Protein AF-A0A926CXF8-F1 (afdb_monomer)

Sequence (202 aa):
AGEGKGVILEELAKLWYAAGYPSIAADYLRQRADLNPTYENYMVAGSELFAALPMDTTNQMRVNLVYGARYSFEKALTLRPNDIDARIGLATVLVQGTTQPMEGITLLREIDAEQPGNVKVNLSLGEFSMMSGQYEKAIERFAAVLEKDSLNLRSRYLMAEAYLGLKDTANAVNILEKTATLVQDTAMAESIRADIKSLKNH

Solvent-accessible surface area (backbone atoms only — not comparable to full-atom values): 10170 Å² total; per-residue (Å²): 122,54,67,68,53,32,54,53,28,50,54,49,19,53,52,29,44,76,71,71,36,47,61,61,13,20,51,29,35,39,55,24,14,73,60,50,83,40,49,67,37,15,45,51,16,14,52,41,19,52,70,33,57,86,51,101,60,55,72,67,54,45,53,50,29,40,50,48,16,38,52,21,18,53,50,21,29,75,74,38,76,84,42,61,69,39,51,51,51,33,17,51,39,29,41,76,58,47,98,47,37,66,59,12,52,49,52,42,51,52,49,39,73,77,40,73,72,42,49,68,50,26,47,51,55,12,54,52,22,49,79,70,69,38,26,70,60,14,35,57,23,22,49,49,26,39,74,74,40,76,78,46,60,68,43,48,52,54,32,22,51,23,27,47,74,70,68,36,54,67,60,17,41,53,46,45,56,60,45,39,74,70,48,83,52,63,68,62,23,51,50,45,50,50,52,44,53,56,64,74,74,108

Mean predicted aligned error: 4.73 Å

Nearest PDB structures (foldseek):
  5hrz-assembly1_A  TM=7.177E-01  e=9.353E-04  synthetic construct
  9gaw-assembly1_K  TM=6.735E-01  e=1.124E-03  Homo sapiens
  8tau-assembly1_V  TM=6.290E-01  e=1.124E-03  Homo sapiens
  5gap-assembly1_J  TM=6.546E-01  e=1.623E-03  Saccharomyces cerevisiae
  6i57-assembly1_A  TM=7.130E-01  e=1.940E-02  Homo sapiens

Radius of gyration: 19.34 Å; Cα contacts (8 Å, |Δi|>4): 276; chains: 1; bounding box: 46×35×52 Å

pLDDT: mean 93.45, std 5.94, range [62.41, 98.69]

Structure (mmCIF, N/CA/C/O backbone):
data_AF-A0A926CXF8-F1
#
_entry.id   AF-A0A926CXF8-F1
#
loop_
_atom_site.group_PDB
_atom_site.id
_atom_site.type_symbol
_atom_site.label_atom_id
_atom_site.label_alt_id
_atom_site.label_comp_id
_atom_site.label_asym_id
_atom_site.label_entity_id
_atom_site.label_seq_id
_atom_site.pdbx_PDB_ins_code
_atom_site.Cartn_x
_atom_site.Cartn_y
_atom_site.Cartn_z
_atom_site.occupancy
_atom_site.B_iso_or_equiv
_atom_site.auth_seq_id
_atom_site.auth_comp_id
_atom_site.auth_asym_id
_atom_site.auth_atom_id
_atom_site.pdbx_PDB_model_num
ATOM 1 N N . ALA A 1 1 ? 26.439 -7.931 -23.260 1.00 62.41 1 ALA A N 1
ATOM 2 C CA . ALA A 1 1 ? 26.980 -6.919 -22.319 1.00 62.41 1 ALA A CA 1
ATOM 3 C C . ALA A 1 1 ? 25.929 -6.380 -21.334 1.00 62.41 1 ALA A C 1
ATOM 5 O O . ALA A 1 1 ? 26.298 -6.111 -20.199 1.00 62.41 1 ALA A O 1
ATOM 6 N N . GLY A 1 2 ? 24.651 -6.225 -21.724 1.00 65.94 2 GLY A N 1
ATOM 7 C CA . GLY A 1 2 ? 23.573 -5.755 -20.830 1.00 65.94 2 GLY A CA 1
ATOM 8 C C . GLY A 1 2 ? 23.131 -6.762 -19.758 1.00 65.94 2 GLY A C 1
ATOM 9 O O . GLY A 1 2 ? 22.979 -6.377 -18.606 1.00 65.94 2 GLY A O 1
ATOM 10 N N . GLU A 1 3 ? 23.033 -8.053 -20.096 1.00 69.56 3 GLU A N 1
ATOM 11 C CA . GLU A 1 3 ? 22.606 -9.101 -19.147 1.00 69.56 3 GLU A CA 1
ATOM 12 C C . GLU A 1 3 ? 23.517 -9.205 -17.916 1.00 69.56 3 GLU A C 1
ATOM 14 O O . GLU A 1 3 ? 23.033 -9.184 -16.789 1.00 69.56 3 GLU A O 1
ATOM 19 N N . GLY A 1 4 ? 24.842 -9.206 -18.108 1.00 83.69 4 GLY A N 1
ATOM 20 C CA . GLY A 1 4 ? 25.796 -9.244 -16.993 1.00 83.69 4 GLY A CA 1
ATOM 21 C C . GLY A 1 4 ? 25.702 -8.026 -16.065 1.00 83.69 4 GLY A C 1
ATOM 22 O O . GLY A 1 4 ? 25.881 -8.159 -14.860 1.00 83.69 4 GLY A O 1
ATOM 23 N N . LYS A 1 5 ? 25.356 -6.845 -16.596 1.00 88.50 5 LYS A N 1
ATOM 24 C CA . LYS A 1 5 ? 25.116 -5.649 -15.771 1.00 88.50 5 LYS A CA 1
ATOM 25 C C . LYS A 1 5 ? 23.811 -5.758 -14.978 1.00 88.50 5 LYS A C 1
ATOM 27 O O . LYS A 1 5 ? 23.783 -5.342 -13.827 1.00 88.50 5 LYS A O 1
ATOM 32 N N . GLY A 1 6 ? 22.760 -6.337 -15.560 1.00 87.62 6 GLY A N 1
ATOM 33 C CA . GLY A 1 6 ? 21.487 -6.566 -14.869 1.00 87.62 6 GLY A CA 1
ATOM 34 C C . GLY A 1 6 ? 21.629 -7.473 -13.642 1.00 87.62 6 GLY A C 1
ATOM 35 O O . GLY A 1 6 ? 21.078 -7.156 -12.591 1.00 87.62 6 GLY A O 1
ATOM 36 N N . VAL A 1 7 ? 22.425 -8.544 -13.750 1.00 90.50 7 VAL A N 1
ATOM 37 C CA . VAL A 1 7 ? 22.717 -9.455 -12.626 1.00 90.50 7 VAL A CA 1
ATOM 38 C C . VAL A 1 7 ? 23.426 -8.722 -11.484 1.00 90.50 7 VAL A C 1
ATOM 40 O O . VAL A 1 7 ? 23.010 -8.834 -10.335 1.00 90.50 7 VAL A O 1
ATOM 43 N N . ILE A 1 8 ? 24.433 -7.898 -11.796 1.00 94.31 8 ILE A N 1
ATOM 44 C CA . ILE A 1 8 ? 25.162 -7.110 -10.788 1.00 94.31 8 ILE A CA 1
ATOM 45 C C . ILE A 1 8 ? 24.222 -6.143 -10.053 1.00 94.31 8 ILE A C 1
ATOM 47 O O . ILE A 1 8 ? 24.302 -6.015 -8.834 1.00 94.31 8 ILE A O 1
ATOM 51 N N . LEU A 1 9 ? 23.311 -5.469 -10.765 1.00 94.56 9 LEU A N 1
ATOM 52 C CA . LEU A 1 9 ? 22.347 -4.558 -10.133 1.00 94.56 9 LEU A CA 1
ATOM 53 C C . LEU A 1 9 ? 21.391 -5.298 -9.188 1.00 94.56 9 LEU A C 1
ATOM 55 O O . LEU A 1 9 ? 21.028 -4.762 -8.144 1.00 94.56 9 LEU A O 1
ATOM 59 N N . GLU A 1 10 ? 21.009 -6.533 -9.514 1.00 92.81 10 GLU A N 1
ATOM 60 C CA . GLU A 1 10 ? 20.193 -7.359 -8.622 1.00 92.81 10 GLU A CA 1
ATOM 61 C C . GLU A 1 10 ? 20.949 -7.777 -7.355 1.00 92.81 10 GLU A C 1
ATOM 63 O O . GLU A 1 10 ? 20.391 -7.730 -6.257 1.00 92.81 10 GLU A O 1
ATOM 68 N N . GLU A 1 11 ? 22.218 -8.166 -7.482 1.00 95.44 11 GLU A N 1
ATOM 69 C CA . GLU A 1 11 ? 23.067 -8.478 -6.328 1.00 95.44 11 GLU A CA 1
ATOM 70 C C . GLU A 1 11 ? 23.262 -7.252 -5.431 1.00 95.44 11 GLU A C 1
ATOM 72 O O . GLU A 1 11 ? 23.120 -7.351 -4.211 1.00 95.44 11 GLU A O 1
ATOM 77 N N . LEU A 1 12 ? 23.496 -6.078 -6.025 1.00 96.44 12 LEU A N 1
ATOM 78 C CA . LEU A 1 12 ? 23.581 -4.820 -5.288 1.00 96.44 12 LEU A CA 1
ATOM 79 C C . LEU A 1 12 ? 22.274 -4.505 -4.556 1.00 96.44 12 LEU A C 1
ATOM 81 O O . LEU A 1 12 ? 22.322 -4.164 -3.376 1.00 96.44 12 LEU A O 1
ATOM 85 N N . ALA A 1 13 ? 21.115 -4.668 -5.200 1.00 96.44 13 ALA A N 1
ATOM 86 C CA . ALA A 1 13 ? 19.827 -4.476 -4.536 1.00 96.44 13 ALA A CA 1
ATOM 87 C C . ALA A 1 13 ? 19.695 -5.377 -3.295 1.00 96.44 13 ALA A C 1
ATOM 89 O O . ALA A 1 13 ? 19.374 -4.893 -2.210 1.00 96.44 13 ALA A O 1
ATOM 90 N N . LYS A 1 14 ? 20.028 -6.670 -3.416 1.00 96.50 14 LYS A N 1
ATOM 91 C CA . LYS A 1 14 ? 20.005 -7.624 -2.290 1.00 96.50 14 LYS A CA 1
ATOM 92 C C . LYS A 1 14 ? 20.939 -7.200 -1.153 1.00 96.50 14 LYS A C 1
ATOM 94 O O . LYS A 1 14 ? 20.541 -7.263 0.009 1.00 96.50 14 LYS A O 1
ATOM 99 N N . LEU A 1 15 ? 22.148 -6.735 -1.474 1.00 97.50 15 LEU A N 1
ATOM 100 C CA . LEU A 1 15 ? 23.105 -6.242 -0.479 1.00 97.50 15 LEU A CA 1
ATOM 101 C C . LEU A 1 15 ? 22.577 -5.010 0.265 1.00 97.50 15 LEU A C 1
ATOM 103 O O . LEU A 1 15 ? 22.677 -4.950 1.488 1.00 97.50 15 LEU A O 1
ATOM 107 N N . TRP A 1 16 ? 21.971 -4.053 -0.441 1.00 95.31 16 TRP A N 1
ATOM 108 C CA . TRP A 1 16 ? 21.404 -2.856 0.185 1.00 95.31 16 TRP A CA 1
ATOM 109 C C . TRP A 1 16 ? 20.177 -3.159 1.048 1.00 95.31 16 TRP A C 1
ATOM 111 O O . TRP A 1 16 ? 20.047 -2.572 2.121 1.00 95.31 16 TRP A O 1
ATOM 121 N N . TYR A 1 17 ? 19.328 -4.114 0.653 1.00 95.12 17 TYR A N 1
ATOM 122 C CA . TYR A 1 17 ? 18.260 -4.607 1.529 1.00 95.12 17 TYR A CA 1
ATOM 123 C C . TYR A 1 17 ? 18.825 -5.233 2.804 1.00 95.12 17 TYR A C 1
ATOM 125 O O . TYR A 1 17 ? 18.387 -4.882 3.897 1.00 95.12 17 TYR A O 1
ATOM 133 N N . ALA A 1 18 ? 19.825 -6.112 2.680 1.00 95.81 18 ALA A N 1
ATOM 134 C CA . ALA A 1 18 ? 20.464 -6.7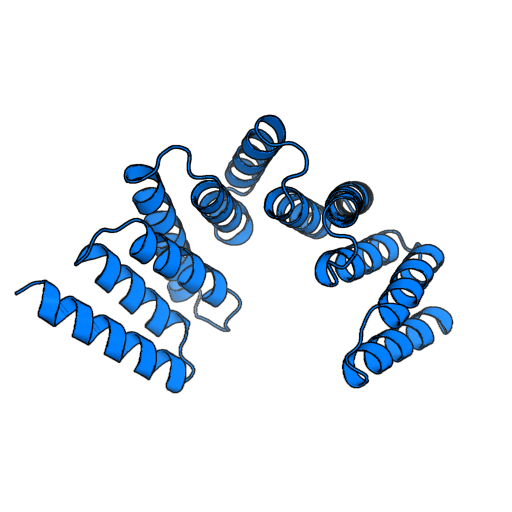53 3.829 1.00 95.81 18 ALA A CA 1
ATOM 135 C C . ALA A 1 18 ? 21.155 -5.742 4.761 1.00 95.81 18 ALA A C 1
ATOM 137 O O . ALA A 1 18 ? 21.213 -5.951 5.969 1.00 95.81 18 ALA A O 1
ATOM 138 N N . ALA A 1 19 ? 21.640 -4.630 4.206 1.00 94.94 19 ALA A N 1
ATOM 139 C CA . ALA A 1 19 ? 22.226 -3.527 4.955 1.00 94.94 19 ALA A CA 1
ATOM 140 C C . ALA A 1 19 ? 21.187 -2.559 5.563 1.00 94.94 19 ALA A C 1
ATOM 142 O O . ALA A 1 19 ? 21.578 -1.607 6.230 1.00 94.94 19 ALA A O 1
ATOM 143 N N . GLY A 1 20 ? 19.882 -2.781 5.355 1.00 91.94 20 GLY A N 1
ATOM 144 C CA . GLY A 1 20 ? 18.817 -1.948 5.925 1.00 91.94 20 GLY A CA 1
ATOM 145 C C . GLY A 1 20 ? 18.523 -0.660 5.149 1.00 91.94 20 GLY A C 1
ATOM 146 O O . GLY A 1 20 ? 17.939 0.266 5.706 1.00 91.94 20 GLY A O 1
ATOM 147 N N . TYR A 1 21 ? 18.894 -0.591 3.868 1.00 92.19 21 TYR A N 1
ATOM 148 C CA . TYR A 1 21 ? 18.677 0.574 3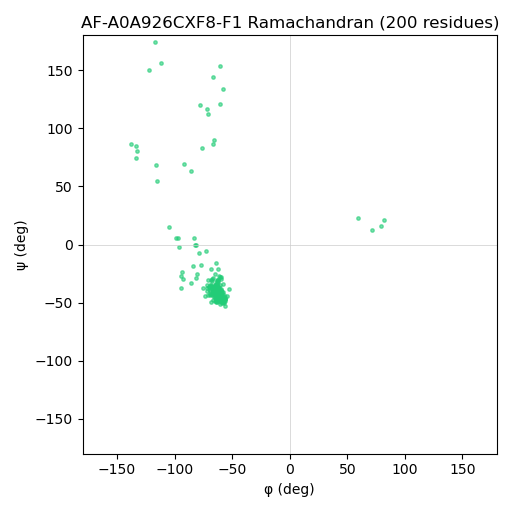.002 1.00 92.19 21 TYR A CA 1
ATOM 149 C C . TYR A 1 21 ? 17.738 0.244 1.825 1.00 92.19 21 TYR A C 1
ATOM 151 O O . TYR A 1 21 ? 18.166 0.241 0.664 1.00 92.19 21 TYR A O 1
ATOM 159 N N . PRO A 1 22 ? 16.440 -0.008 2.085 1.00 92.75 22 PRO A N 1
ATOM 160 C CA . PRO A 1 22 ? 15.481 -0.416 1.055 1.00 92.75 22 PRO A CA 1
ATOM 161 C C . PRO A 1 22 ? 15.292 0.640 -0.043 1.00 92.75 22 PRO A C 1
ATOM 163 O O . PRO A 1 22 ? 15.090 0.294 -1.200 1.00 92.75 22 PRO A O 1
ATOM 166 N N . SER A 1 23 ? 15.432 1.929 0.279 1.00 92.88 23 SER A N 1
ATOM 167 C CA . SER A 1 23 ? 15.327 3.023 -0.696 1.00 92.88 23 SER A CA 1
ATOM 168 C C . SER A 1 23 ? 16.419 2.962 -1.767 1.00 92.88 23 SER A C 1
ATOM 170 O O . SER A 1 23 ? 16.153 3.192 -2.944 1.00 92.88 23 SER A O 1
ATOM 172 N N . ILE A 1 24 ? 17.647 2.623 -1.362 1.00 93.00 24 ILE A N 1
ATOM 173 C CA . ILE A 1 24 ? 18.782 2.467 -2.277 1.00 93.00 24 ILE A CA 1
ATOM 174 C C . ILE A 1 24 ? 18.614 1.173 -3.078 1.00 93.00 24 ILE A C 1
ATOM 176 O O . ILE A 1 24 ? 18.789 1.170 -4.295 1.00 93.00 24 ILE A O 1
ATOM 180 N N . ALA A 1 25 ? 18.225 0.087 -2.406 1.00 95.19 25 ALA A N 1
ATOM 181 C CA . ALA A 1 25 ? 17.973 -1.195 -3.050 1.00 95.19 25 ALA A CA 1
ATOM 182 C C . ALA A 1 25 ? 16.914 -1.097 -4.162 1.00 95.19 25 ALA A C 1
ATOM 184 O O . ALA A 1 25 ? 17.128 -1.589 -5.271 1.00 95.19 25 ALA A O 1
ATOM 185 N N . ALA A 1 26 ? 15.810 -0.401 -3.893 1.00 95.56 26 ALA A N 1
ATOM 186 C CA . ALA A 1 26 ? 14.725 -0.211 -4.842 1.00 95.56 26 ALA A CA 1
ATOM 187 C C . ALA A 1 26 ? 15.148 0.600 -6.086 1.00 95.56 26 ALA A C 1
ATOM 189 O O . ALA A 1 26 ? 14.711 0.292 -7.197 1.00 95.56 26 ALA A O 1
ATOM 190 N N . ASP A 1 27 ? 16.056 1.579 -5.955 1.00 95.06 27 ASP A N 1
ATOM 191 C CA . ASP A 1 27 ? 16.588 2.287 -7.130 1.00 95.06 27 ASP A CA 1
ATOM 192 C C . ASP A 1 27 ? 17.461 1.377 -8.013 1.00 95.06 27 ASP A C 1
ATOM 194 O O . ASP A 1 27 ? 17.361 1.434 -9.240 1.00 95.06 27 ASP A O 1
ATOM 198 N N . TYR A 1 28 ? 18.242 0.460 -7.426 1.00 96.81 28 TYR A N 1
ATOM 199 C CA . TYR A 1 28 ? 18.969 -0.553 -8.205 1.00 96.81 28 TYR A CA 1
ATOM 200 C C . TYR A 1 28 ? 18.026 -1.476 -8.987 1.00 96.81 28 TYR A C 1
ATOM 202 O O . TYR A 1 28 ? 18.322 -1.830 -10.131 1.00 96.81 28 TYR A O 1
ATOM 210 N N . LEU A 1 29 ? 16.863 -1.821 -8.424 1.00 97.56 29 LEU A N 1
ATOM 211 C CA . LEU A 1 29 ? 15.843 -2.600 -9.133 1.00 97.56 29 LEU A CA 1
ATOM 212 C C . LEU A 1 29 ? 15.263 -1.836 -10.331 1.00 97.56 29 LEU A C 1
ATOM 214 O O . LEU A 1 29 ? 15.064 -2.435 -11.390 1.00 97.56 29 LEU A O 1
ATOM 218 N N . ARG A 1 30 ? 15.065 -0.518 -10.211 1.00 97.69 30 ARG A N 1
ATOM 219 C CA . ARG A 1 30 ? 14.669 0.341 -11.340 1.00 97.69 30 ARG A CA 1
ATOM 220 C C . ARG A 1 30 ? 15.747 0.391 -12.418 1.00 97.69 30 ARG A C 1
ATOM 222 O O . ARG A 1 30 ? 15.437 0.198 -13.589 1.00 97.69 30 ARG A O 1
ATOM 229 N N . GLN A 1 31 ? 17.011 0.586 -12.042 1.00 97.31 31 GLN A N 1
ATOM 230 C CA . GLN A 1 31 ? 18.126 0.565 -12.998 1.00 97.31 31 GLN A CA 1
ATOM 231 C C . GLN A 1 31 ? 18.227 -0.788 -13.720 1.00 97.31 31 GLN A C 1
ATOM 233 O O . GLN A 1 31 ? 18.481 -0.839 -14.923 1.00 97.31 31 GLN A O 1
ATOM 238 N N . ARG A 1 32 ? 17.984 -1.895 -13.005 1.00 96.25 32 ARG A N 1
ATOM 239 C CA . ARG A 1 32 ? 17.908 -3.234 -13.600 1.00 96.25 32 ARG A CA 1
ATOM 240 C C . ARG A 1 32 ? 16.765 -3.325 -14.608 1.00 96.25 32 ARG A C 1
ATOM 242 O O . ARG A 1 32 ? 16.973 -3.874 -15.687 1.00 96.25 32 ARG A O 1
ATOM 249 N N . ALA A 1 33 ? 15.592 -2.784 -14.282 1.00 97.25 33 ALA A N 1
ATOM 250 C CA . ALA A 1 33 ? 14.457 -2.738 -15.199 1.00 97.25 33 ALA A CA 1
ATOM 251 C 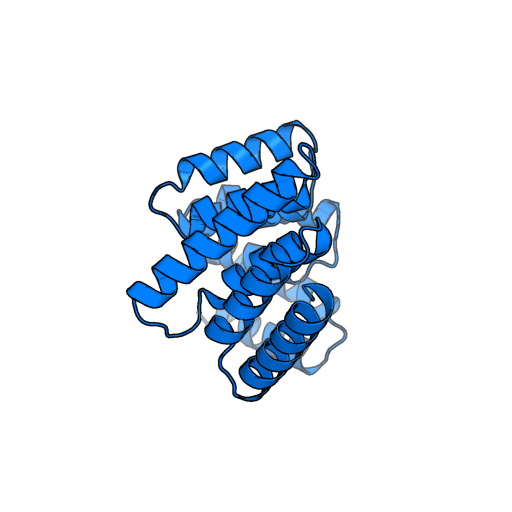C . ALA A 1 33 ? 14.770 -1.919 -16.463 1.00 97.25 33 ALA A C 1
ATOM 253 O O . ALA A 1 33 ? 14.427 -2.348 -17.557 1.00 97.25 33 ALA A O 1
ATOM 254 N N . ASP A 1 34 ? 15.510 -0.814 -16.351 1.00 96.69 34 ASP A N 1
ATOM 255 C CA . ASP A 1 34 ? 15.947 -0.034 -17.518 1.00 96.69 34 ASP A CA 1
ATOM 256 C C . ASP A 1 34 ? 16.948 -0.791 -18.417 1.00 96.69 34 ASP A C 1
ATOM 258 O O . ASP A 1 34 ? 16.972 -0.575 -19.629 1.00 96.69 34 ASP A O 1
ATOM 262 N N . LEU A 1 35 ? 17.755 -1.705 -17.860 1.00 95.75 35 LEU A N 1
ATOM 263 C CA . LEU A 1 35 ? 18.644 -2.576 -18.644 1.00 95.75 35 LEU A CA 1
ATOM 264 C C . LEU A 1 35 ? 17.940 -3.803 -19.236 1.00 95.75 35 LEU A C 1
ATOM 266 O O . LEU A 1 35 ? 18.378 -4.315 -20.267 1.00 95.75 35 LEU A O 1
ATOM 270 N N . ASN A 1 36 ? 16.890 -4.289 -18.577 1.00 95.31 36 ASN A N 1
ATOM 271 C CA . ASN A 1 36 ? 16.081 -5.420 -19.013 1.00 95.31 36 ASN A CA 1
ATOM 272 C C . ASN A 1 36 ? 14.585 -5.060 -18.908 1.00 95.31 36 ASN A C 1
ATOM 274 O O . ASN A 1 36 ? 13.942 -5.413 -17.908 1.00 95.31 36 ASN A O 1
ATOM 278 N N . PRO A 1 37 ? 14.046 -4.330 -19.907 1.00 96.06 37 PRO A N 1
ATOM 279 C CA . PRO A 1 37 ? 12.727 -3.709 -19.841 1.00 96.06 37 PRO A CA 1
ATOM 280 C C . PRO A 1 37 ? 11.611 -4.737 -20.031 1.00 96.06 37 PRO A C 1
ATOM 282 O O . PRO A 1 37 ? 11.067 -4.911 -21.121 1.00 96.06 37 PRO A O 1
ATOM 285 N N . THR A 1 38 ? 11.254 -5.410 -18.942 1.00 97.44 38 THR A N 1
ATOM 286 C CA . THR A 1 38 ? 10.094 -6.300 -18.858 1.00 97.44 38 THR A CA 1
ATOM 287 C C . THR A 1 38 ? 9.040 -5.710 -17.934 1.00 97.44 38 THR A C 1
ATOM 289 O O . THR A 1 38 ? 9.345 -4.916 -17.039 1.00 97.44 38 THR A O 1
ATOM 292 N N . TYR A 1 39 ? 7.786 -6.118 -18.136 1.00 98.00 39 TYR A N 1
ATOM 293 C CA . TYR A 1 39 ? 6.683 -5.713 -17.267 1.00 98.00 39 TYR A CA 1
ATOM 294 C C . TYR A 1 39 ? 6.985 -6.096 -15.814 1.00 98.00 39 TYR A C 1
ATOM 296 O O . TYR A 1 39 ? 6.887 -5.259 -14.925 1.00 98.00 39 TYR A O 1
ATOM 304 N N . GLU A 1 40 ? 7.440 -7.327 -15.581 1.00 97.81 40 GLU A N 1
ATOM 305 C CA . GLU A 1 40 ? 7.728 -7.859 -14.251 1.00 97.81 40 GLU A CA 1
ATOM 306 C C . GLU A 1 40 ? 8.824 -7.052 -13.542 1.00 97.81 40 GLU A C 1
ATOM 308 O O . GLU A 1 40 ? 8.687 -6.726 -12.364 1.00 97.81 40 GLU A O 1
ATOM 313 N N . ASN A 1 41 ? 9.887 -6.668 -14.257 1.00 97.38 41 ASN A N 1
ATOM 314 C CA . ASN A 1 41 ? 10.967 -5.877 -13.671 1.00 97.38 41 ASN A CA 1
ATOM 315 C C . ASN A 1 41 ? 10.506 -4.469 -13.289 1.00 97.38 41 ASN A C 1
ATOM 317 O O . ASN A 1 41 ? 10.861 -3.988 -12.213 1.00 97.38 41 ASN A O 1
ATOM 321 N N . TYR A 1 42 ? 9.710 -3.823 -14.143 1.00 98.62 42 TYR A N 1
ATOM 322 C CA . TYR A 1 42 ? 9.161 -2.502 -13.851 1.00 98.62 42 TYR A CA 1
ATOM 323 C C . TYR A 1 42 ? 8.106 -2.534 -12.740 1.00 98.62 42 TYR A C 1
ATOM 325 O O . TYR A 1 42 ? 8.093 -1.639 -11.899 1.00 98.62 42 TYR A O 1
ATOM 333 N N . MET A 1 43 ? 7.279 -3.578 -12.669 1.00 98.44 43 MET A N 1
ATOM 334 C CA . MET A 1 43 ? 6.332 -3.759 -11.567 1.00 98.44 43 MET A CA 1
ATOM 335 C C . MET A 1 43 ? 7.045 -3.919 -10.229 1.00 98.44 43 MET A C 1
ATOM 337 O O . MET A 1 43 ? 6.720 -3.211 -9.279 1.00 98.44 43 MET A O 1
ATOM 341 N N . VAL A 1 44 ? 8.060 -4.788 -10.166 1.00 98.06 44 VAL A N 1
ATOM 342 C CA . VAL A 1 44 ? 8.870 -4.971 -8.954 1.00 98.06 44 VAL A CA 1
ATOM 343 C C . VAL A 1 44 ? 9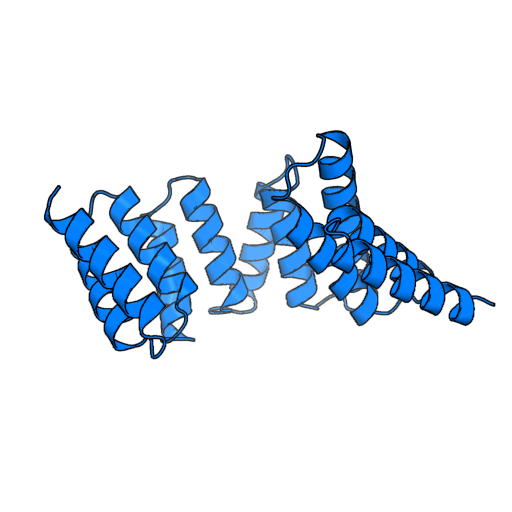.543 -3.658 -8.554 1.00 98.06 44 VAL A C 1
ATOM 345 O O . VAL A 1 44 ? 9.424 -3.241 -7.408 1.00 98.06 44 VAL A O 1
ATOM 348 N N . ALA A 1 45 ? 10.189 -2.959 -9.492 1.00 98.25 45 ALA A N 1
ATOM 349 C CA . ALA A 1 45 ? 10.821 -1.674 -9.199 1.00 98.25 45 ALA A CA 1
ATOM 350 C C . ALA A 1 45 ? 9.818 -0.638 -8.659 1.00 98.25 45 ALA A C 1
ATOM 352 O O . ALA A 1 45 ? 10.087 0.010 -7.649 1.00 98.25 45 ALA A O 1
ATOM 353 N N . GLY A 1 46 ? 8.649 -0.508 -9.295 1.00 98.12 46 GLY A N 1
ATOM 354 C CA . GLY A 1 46 ? 7.606 0.430 -8.881 1.00 98.12 46 GLY A CA 1
ATOM 355 C C . GLY A 1 46 ? 7.075 0.149 -7.478 1.00 98.12 46 GLY A C 1
ATOM 356 O O . GLY A 1 46 ? 6.997 1.059 -6.650 1.00 98.12 46 GLY A O 1
ATOM 357 N N . SER A 1 47 ? 6.755 -1.115 -7.193 1.00 97.19 47 SER A N 1
ATOM 358 C CA . SER A 1 47 ? 6.242 -1.547 -5.892 1.00 97.19 47 SER A CA 1
ATOM 359 C C . SER A 1 47 ? 7.260 -1.362 -4.769 1.00 97.19 47 SER A C 1
ATOM 361 O O . SER A 1 47 ? 6.901 -0.844 -3.715 1.00 97.19 47 SER A O 1
ATOM 363 N N . GLU A 1 48 ? 8.523 -1.720 -4.996 1.00 96.94 48 GLU A N 1
ATOM 364 C CA . GLU A 1 48 ? 9.584 -1.596 -3.989 1.00 96.94 48 GLU A CA 1
ATOM 365 C C . GLU A 1 48 ? 9.936 -0.133 -3.693 1.00 96.94 48 GLU A C 1
ATOM 367 O O . GLU A 1 48 ? 10.100 0.256 -2.535 1.00 96.94 48 GLU A O 1
ATOM 372 N N . LEU A 1 49 ? 9.979 0.718 -4.724 1.00 97.19 49 LEU A N 1
ATOM 373 C CA . LEU A 1 49 ? 10.196 2.156 -4.549 1.00 97.19 49 LEU A CA 1
ATOM 374 C C . LEU A 1 49 ? 9.058 2.804 -3.753 1.00 97.19 49 LEU A C 1
ATOM 376 O O . LEU A 1 49 ? 9.314 3.640 -2.886 1.00 97.19 49 LEU A O 1
ATOM 380 N N . PHE A 1 50 ? 7.812 2.402 -4.017 1.00 95.25 50 PHE A N 1
ATOM 381 C CA . PHE A 1 50 ? 6.656 2.860 -3.251 1.00 95.25 50 PHE A CA 1
ATOM 382 C C . PHE A 1 50 ? 6.696 2.363 -1.796 1.00 95.25 50 PHE A C 1
ATOM 384 O O . PHE A 1 50 ? 6.495 3.152 -0.873 1.00 95.25 50 PHE A O 1
ATOM 391 N N . ALA A 1 51 ? 7.006 1.083 -1.574 1.00 93.88 51 ALA A N 1
ATOM 392 C CA . ALA A 1 51 ? 7.104 0.495 -0.237 1.00 93.88 51 ALA A CA 1
ATOM 393 C C . ALA A 1 51 ? 8.194 1.156 0.627 1.00 93.88 51 ALA A C 1
ATOM 395 O O . ALA A 1 51 ? 8.077 1.197 1.850 1.00 9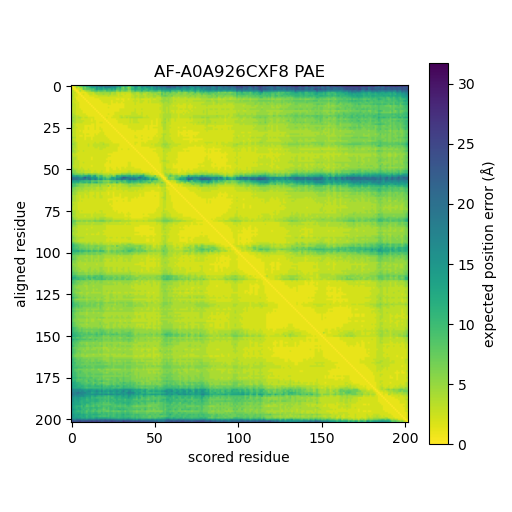3.88 51 ALA A O 1
ATOM 396 N N . ALA A 1 52 ? 9.228 1.722 -0.001 1.00 93.25 52 ALA A N 1
ATOM 397 C CA . ALA A 1 52 ? 10.288 2.457 0.677 1.00 93.25 52 ALA A CA 1
ATOM 398 C C . ALA A 1 52 ? 9.913 3.904 1.069 1.00 93.25 52 ALA A C 1
ATOM 400 O O . ALA A 1 52 ? 10.704 4.549 1.757 1.00 93.25 52 ALA A O 1
ATOM 401 N N . LEU A 1 53 ? 8.750 4.438 0.661 1.00 90.56 53 LEU A N 1
ATOM 402 C CA . LEU A 1 53 ? 8.357 5.829 0.948 1.00 90.56 53 LEU A CA 1
ATOM 403 C C . LEU A 1 53 ? 8.217 6.178 2.439 1.00 90.56 53 LEU A C 1
ATOM 405 O O . LEU A 1 53 ? 8.624 7.284 2.795 1.00 90.56 53 LEU A O 1
ATOM 409 N N . PRO A 1 54 ? 7.656 5.316 3.314 1.00 85.69 54 PRO A N 1
ATOM 410 C CA . PRO A 1 54 ? 7.500 5.637 4.735 1.00 85.69 54 PRO A CA 1
ATOM 411 C C . PRO A 1 54 ? 8.811 5.620 5.531 1.00 85.69 54 PRO A C 1
ATOM 413 O O . PRO A 1 54 ? 8.801 5.932 6.719 1.00 85.69 54 PRO A O 1
ATOM 416 N N . MET A 1 55 ? 9.925 5.216 4.916 1.00 80.38 55 MET A N 1
ATOM 417 C CA . MET A 1 55 ? 11.225 5.176 5.582 1.00 80.38 55 MET A CA 1
ATOM 418 C C . MET A 1 55 ? 11.687 6.604 5.906 1.00 80.38 55 MET A C 1
ATOM 420 O O . MET A 1 55 ? 11.442 7.524 5.118 1.00 80.38 55 MET A O 1
ATOM 424 N N . ASP A 1 56 ? 12.367 6.789 7.045 1.00 65.94 56 ASP A N 1
ATOM 425 C CA . ASP A 1 56 ? 12.912 8.086 7.477 1.00 65.94 56 ASP A CA 1
ATOM 426 C C . ASP A 1 56 ? 14.028 8.530 6.518 1.00 65.94 56 ASP A C 1
ATOM 428 O O . ASP A 1 56 ? 15.207 8.199 6.656 1.00 65.94 56 ASP A O 1
ATOM 432 N N . THR A 1 57 ? 13.609 9.194 5.446 1.00 71.81 57 THR A N 1
ATOM 433 C CA . THR A 1 57 ? 14.441 9.572 4.313 1.00 71.81 57 THR A CA 1
ATOM 434 C C . THR A 1 57 ? 14.393 11.078 4.124 1.00 71.81 57 THR A C 1
ATOM 436 O O . THR A 1 57 ? 13.408 11.750 4.429 1.00 71.81 57 THR A O 1
ATOM 439 N N . THR A 1 58 ? 15.483 11.646 3.606 1.00 83.50 58 THR A N 1
ATOM 440 C CA . THR A 1 58 ? 15.528 13.079 3.303 1.00 83.50 58 THR A CA 1
ATOM 441 C C . THR A 1 58 ? 14.456 13.444 2.272 1.00 83.50 58 THR A C 1
ATOM 443 O O . THR A 1 58 ? 14.097 12.632 1.416 1.00 83.50 58 THR A O 1
ATOM 446 N N . ASN A 1 59 ? 13.992 14.699 2.287 1.00 82.38 59 ASN A N 1
ATOM 447 C CA . ASN A 1 59 ? 12.987 15.180 1.330 1.00 82.38 59 ASN A CA 1
ATOM 448 C C . ASN A 1 59 ? 13.390 14.899 -0.134 1.00 82.38 59 ASN A C 1
ATOM 450 O O . ASN A 1 59 ? 12.566 14.492 -0.949 1.00 82.38 59 ASN A O 1
ATOM 454 N N . GLN A 1 60 ? 14.682 15.031 -0.456 1.00 85.25 60 GLN A N 1
ATOM 455 C CA . GLN A 1 60 ? 15.202 14.720 -1.788 1.00 85.25 60 GLN A CA 1
ATOM 456 C C . GLN A 1 60 ? 15.065 13.234 -2.144 1.00 85.25 60 GLN A C 1
ATOM 458 O O . GLN A 1 60 ? 14.680 12.899 -3.263 1.00 85.25 60 GLN A O 1
ATOM 463 N N . MET A 1 61 ? 15.377 12.336 -1.208 1.00 86.44 61 MET A N 1
ATOM 464 C CA . MET A 1 61 ? 15.272 10.899 -1.445 1.00 86.44 61 MET A CA 1
ATOM 465 C C . MET A 1 61 ? 13.812 10.485 -1.620 1.00 86.44 61 MET A C 1
ATOM 467 O O . MET A 1 61 ? 13.505 9.763 -2.564 1.00 86.44 61 MET A O 1
ATOM 471 N N . ARG A 1 62 ? 12.899 11.037 -0.812 1.00 90.00 62 ARG A N 1
ATOM 472 C CA . ARG A 1 62 ? 11.456 10.847 -0.996 1.00 90.00 62 ARG A CA 1
ATOM 473 C C . ARG A 1 62 ? 10.999 11.265 -2.397 1.00 90.00 62 ARG A C 1
ATOM 475 O O . ARG A 1 62 ? 10.295 10.504 -3.052 1.00 90.00 62 ARG A O 1
ATOM 482 N N . VAL A 1 63 ? 11.415 12.439 -2.885 1.00 91.00 63 VAL A N 1
ATOM 483 C CA . VAL A 1 63 ? 11.085 12.905 -4.248 1.00 91.00 63 VAL A CA 1
ATOM 484 C C . VAL A 1 63 ? 11.588 11.923 -5.311 1.00 91.00 63 VAL A C 1
ATOM 486 O O . VAL A 1 63 ? 10.838 11.574 -6.223 1.00 91.00 63 VAL A O 1
ATOM 489 N N . ASN A 1 64 ? 12.820 11.427 -5.171 1.00 91.94 64 ASN A N 1
ATOM 490 C CA . ASN A 1 64 ? 13.396 10.459 -6.106 1.00 91.94 64 ASN A CA 1
ATOM 491 C C . ASN A 1 64 ? 12.644 9.116 -6.091 1.00 91.94 64 ASN A C 1
ATOM 493 O O . ASN A 1 64 ? 12.404 8.546 -7.154 1.00 91.94 64 ASN A O 1
ATOM 497 N N . LEU A 1 65 ? 12.238 8.632 -4.912 1.00 94.94 65 LEU A N 1
ATOM 498 C CA . LEU A 1 65 ? 11.459 7.399 -4.765 1.00 94.94 65 LEU A CA 1
ATOM 499 C C . LEU A 1 65 ? 10.089 7.519 -5.436 1.00 94.94 65 LEU A C 1
ATOM 501 O O . LEU A 1 65 ? 9.709 6.650 -6.216 1.00 94.94 65 LEU A O 1
ATOM 505 N N . VAL A 1 66 ? 9.374 8.623 -5.194 1.00 95.25 66 VAL A N 1
ATOM 506 C CA . VAL A 1 66 ? 8.075 8.892 -5.832 1.00 95.25 66 VAL A CA 1
ATOM 507 C C . VAL A 1 66 ? 8.221 8.947 -7.350 1.00 95.25 66 VAL A C 1
ATOM 509 O O . VAL A 1 66 ? 7.441 8.316 -8.066 1.00 95.25 66 VAL A O 1
ATOM 512 N N . TYR A 1 67 ? 9.228 9.671 -7.846 1.00 95.50 67 TYR A N 1
ATOM 513 C CA . TYR A 1 67 ? 9.504 9.758 -9.277 1.00 95.50 67 TYR A CA 1
ATOM 514 C C . TYR A 1 67 ? 9.797 8.381 -9.878 1.00 95.50 67 TYR A C 1
ATOM 516 O O . TYR A 1 67 ? 9.187 8.005 -10.876 1.00 95.50 67 TYR A O 1
ATOM 524 N N . GLY A 1 68 ? 10.691 7.609 -9.258 1.00 97.25 68 GLY A N 1
ATOM 525 C CA . GLY A 1 68 ? 11.066 6.288 -9.745 1.00 97.25 68 GLY A CA 1
ATOM 526 C C . GLY A 1 68 ? 9.902 5.295 -9.719 1.00 97.25 68 GLY A C 1
ATOM 527 O O . GLY A 1 68 ? 9.751 4.520 -10.665 1.00 97.25 68 GLY A O 1
ATOM 528 N N . ALA A 1 69 ? 9.062 5.332 -8.678 1.00 98.00 69 ALA A N 1
ATOM 529 C CA . ALA A 1 69 ? 7.890 4.469 -8.571 1.00 98.00 69 ALA A CA 1
ATOM 530 C C . ALA A 1 69 ? 6.889 4.775 -9.691 1.00 98.00 69 ALA A C 1
ATOM 532 O O . ALA A 1 69 ? 6.491 3.878 -10.434 1.00 98.00 69 ALA A O 1
ATOM 533 N N . ARG A 1 70 ? 6.562 6.063 -9.872 1.00 97.44 70 ARG A N 1
ATOM 534 C CA . ARG A 1 70 ? 5.698 6.542 -10.957 1.00 97.44 70 ARG A CA 1
ATOM 535 C C . ARG A 1 70 ? 6.244 6.131 -12.324 1.00 97.44 70 ARG A C 1
ATOM 537 O O . ARG A 1 70 ? 5.527 5.499 -13.091 1.00 97.44 70 ARG A O 1
ATOM 544 N N . TYR A 1 71 ? 7.513 6.438 -12.592 1.00 98.31 71 TYR A N 1
ATOM 545 C CA . TYR A 1 71 ? 8.192 6.092 -13.841 1.00 98.31 71 TYR A CA 1
ATOM 546 C C . TYR A 1 71 ? 8.109 4.590 -14.134 1.00 98.31 71 TYR A C 1
ATOM 548 O O . TYR A 1 71 ? 7.810 4.190 -15.257 1.00 98.31 71 TYR A O 1
ATOM 556 N N . SER A 1 72 ? 8.337 3.751 -13.123 1.00 98.69 72 SER A N 1
ATOM 557 C CA . SER A 1 72 ? 8.326 2.298 -13.295 1.00 98.69 72 SER A CA 1
ATOM 558 C C . SER A 1 72 ? 6.922 1.779 -13.620 1.00 98.69 72 SER A C 1
ATOM 560 O O . SER A 1 72 ? 6.771 0.999 -14.557 1.00 98.69 72 SER A O 1
ATOM 562 N N . PHE A 1 73 ? 5.877 2.261 -12.938 1.00 98.56 73 PHE A N 1
ATOM 563 C CA . PHE A 1 73 ? 4.501 1.889 -13.286 1.00 98.56 73 PHE A CA 1
ATOM 564 C C . PHE A 1 73 ? 4.083 2.409 -14.667 1.00 98.56 73 PHE A C 1
ATOM 566 O O . PHE A 1 73 ? 3.466 1.671 -15.430 1.00 98.56 73 PHE A O 1
ATOM 573 N N . GLU A 1 74 ? 4.473 3.631 -15.041 1.00 98.12 74 GLU A N 1
ATOM 574 C CA . GLU A 1 74 ? 4.238 4.158 -16.392 1.00 98.12 74 GLU A CA 1
ATOM 575 C C . GLU A 1 74 ? 4.919 3.281 -17.455 1.00 98.12 74 GLU A C 1
ATOM 577 O O . GLU A 1 74 ? 4.294 2.925 -18.454 1.00 98.12 74 GLU A O 1
ATOM 582 N N . LYS A 1 75 ? 6.165 2.840 -17.230 1.00 98.69 75 LYS A N 1
ATOM 583 C CA . LYS A 1 75 ? 6.854 1.893 -18.121 1.00 98.69 75 LYS A CA 1
ATOM 584 C C . LYS A 1 75 ? 6.162 0.534 -18.178 1.00 98.69 75 LYS A C 1
ATOM 586 O O . LYS A 1 75 ? 5.980 0.009 -19.277 1.00 98.69 75 LYS A O 1
ATOM 591 N N . ALA A 1 76 ? 5.715 -0.010 -17.049 1.00 98.62 76 ALA A N 1
ATOM 592 C CA . ALA A 1 76 ? 4.928 -1.241 -17.031 1.00 98.62 76 ALA A CA 1
ATOM 593 C C . ALA A 1 76 ? 3.647 -1.103 -17.877 1.00 98.62 76 ALA A C 1
ATOM 595 O O . ALA A 1 76 ? 3.342 -1.995 -18.668 1.00 98.62 76 ALA A O 1
ATOM 596 N N . LEU A 1 77 ? 2.966 0.045 -17.805 1.00 98.19 77 LEU A N 1
ATOM 597 C CA . LEU A 1 77 ? 1.782 0.344 -18.616 1.00 98.19 77 LEU A CA 1
ATOM 598 C C . LEU A 1 77 ? 2.102 0.524 -20.104 1.00 98.19 77 LEU A C 1
ATOM 600 O O . LEU A 1 77 ? 1.290 0.143 -20.939 1.00 98.19 77 LEU A O 1
ATOM 604 N N . THR A 1 78 ? 3.291 1.008 -20.480 1.00 98.31 78 THR A N 1
ATOM 605 C CA . THR A 1 78 ? 3.687 0.985 -21.905 1.00 98.31 78 THR A CA 1
ATOM 606 C C . THR A 1 78 ? 3.799 -0.437 -22.460 1.00 98.31 78 THR A C 1
ATOM 608 O O . THR A 1 78 ? 3.530 -0.655 -23.638 1.00 98.31 78 THR A O 1
ATOM 611 N N . LEU A 1 79 ? 4.164 -1.410 -21.616 1.00 98.19 79 LEU A N 1
ATOM 612 C CA . LEU A 1 79 ? 4.288 -2.820 -21.993 1.00 98.19 79 LEU A CA 1
ATOM 613 C C . LEU A 1 79 ? 2.946 -3.562 -21.899 1.00 98.19 79 LEU A C 1
ATOM 615 O O . LEU A 1 79 ? 2.695 -4.477 -22.683 1.00 98.19 79 LEU A O 1
ATOM 619 N N . ARG A 1 80 ? 2.082 -3.177 -20.950 1.00 98.06 80 ARG A N 1
ATOM 620 C CA . ARG A 1 80 ? 0.730 -3.723 -20.756 1.00 98.06 80 ARG A CA 1
ATOM 621 C C . ARG A 1 80 ? -0.275 -2.596 -20.443 1.00 98.06 80 ARG A C 1
ATOM 623 O O . ARG A 1 80 ? -0.558 -2.346 -19.274 1.00 98.06 80 ARG A O 1
ATOM 630 N N . PRO A 1 81 ? -0.862 -1.945 -21.466 1.00 95.81 81 PRO A N 1
ATOM 631 C CA . PRO A 1 81 ? -1.677 -0.732 -21.285 1.00 95.81 81 PRO A CA 1
ATOM 632 C C . PRO A 1 81 ? -2.926 -0.880 -20.412 1.00 95.81 81 PRO A C 1
ATOM 634 O O . PRO A 1 81 ? -3.344 0.079 -19.772 1.00 95.81 81 PRO A O 1
ATOM 637 N N . ASN A 1 82 ? -3.507 -2.080 -20.358 1.00 92.19 82 ASN A N 1
ATOM 638 C CA . ASN A 1 82 ? -4.736 -2.355 -19.607 1.00 92.19 82 ASN A CA 1
ATOM 639 C C . ASN A 1 82 ? -4.470 -3.131 -18.308 1.00 92.19 82 ASN A C 1
ATOM 641 O O . ASN A 1 82 ? -5.392 -3.714 -17.739 1.00 92.19 82 ASN A O 1
ATOM 645 N N . ASP A 1 83 ? -3.214 -3.192 -17.859 1.00 95.69 83 ASP A N 1
ATOM 646 C CA . ASP A 1 83 ? -2.862 -3.917 -16.645 1.00 95.69 83 ASP A CA 1
ATOM 647 C C . ASP A 1 83 ? -3.369 -3.187 -15.399 1.00 95.69 83 ASP A C 1
ATOM 649 O O . ASP A 1 83 ? -2.972 -2.062 -15.092 1.00 95.69 83 ASP A O 1
ATOM 653 N N . ILE A 1 84 ? -4.274 -3.840 -14.679 1.00 93.81 84 ILE A N 1
ATOM 654 C CA . ILE A 1 84 ? -4.948 -3.242 -13.529 1.00 93.81 84 ILE A CA 1
ATOM 655 C C . ILE A 1 84 ? -3.989 -3.030 -12.365 1.00 93.81 84 ILE A C 1
ATOM 657 O O . ILE A 1 84 ? -4.053 -1.993 -11.712 1.00 93.81 84 ILE A O 1
ATOM 661 N N . ASP A 1 85 ? -3.073 -3.966 -12.122 1.00 94.94 85 ASP A N 1
ATOM 662 C CA . ASP A 1 85 ? -2.133 -3.859 -11.009 1.00 94.94 85 ASP A CA 1
ATOM 663 C C . ASP A 1 85 ? -1.164 -2.686 -11.207 1.00 94.94 85 ASP A C 1
ATOM 665 O O . ASP A 1 85 ? -0.925 -1.922 -10.269 1.00 94.94 85 ASP A O 1
ATOM 669 N N . ALA A 1 86 ? -0.677 -2.471 -12.431 1.00 97.19 86 ALA A N 1
ATOM 670 C CA . ALA A 1 86 ? 0.142 -1.313 -12.775 1.00 97.19 86 ALA A CA 1
ATOM 671 C C . ALA A 1 86 ? -0.640 0.008 -12.661 1.00 97.19 86 ALA A C 1
ATOM 673 O O . ALA A 1 86 ? -0.112 0.987 -12.129 1.00 97.19 86 ALA A O 1
ATOM 674 N N . ARG A 1 87 ? -1.913 0.043 -13.093 1.00 96.69 87 ARG A N 1
ATOM 675 C CA . ARG A 1 87 ? -2.786 1.224 -12.932 1.00 96.69 87 ARG A CA 1
ATOM 676 C C . ARG A 1 87 ? -3.037 1.548 -11.457 1.00 96.69 87 ARG A C 1
ATOM 678 O O . ARG A 1 87 ? -2.949 2.712 -11.076 1.00 96.69 87 ARG A O 1
ATOM 685 N N . ILE A 1 88 ? -3.298 0.541 -10.619 1.00 96.12 88 ILE A N 1
ATOM 686 C CA . ILE A 1 88 ? -3.466 0.713 -9.164 1.00 96.12 88 ILE A CA 1
ATOM 687 C C . ILE A 1 88 ? -2.167 1.220 -8.529 1.00 96.12 88 ILE A C 1
ATOM 689 O O . ILE A 1 88 ? -2.209 2.146 -7.716 1.00 96.12 88 ILE A O 1
ATOM 693 N N . GLY A 1 89 ? -1.017 0.652 -8.907 1.00 96.00 89 GLY A N 1
ATOM 694 C CA . GLY A 1 89 ? 0.295 1.095 -8.433 1.00 96.00 89 GLY A CA 1
ATOM 695 C C . GLY A 1 89 ? 0.560 2.564 -8.763 1.00 96.00 89 GLY A C 1
ATOM 696 O O . GLY A 1 89 ? 0.863 3.355 -7.867 1.00 96.00 89 GLY A O 1
ATOM 697 N N . LEU A 1 90 ? 0.343 2.956 -10.024 1.00 97.06 90 LEU A N 1
ATOM 698 C CA . LEU A 1 90 ? 0.457 4.345 -10.469 1.00 97.06 90 LEU A CA 1
ATOM 699 C C . LEU A 1 90 ? -0.484 5.266 -9.686 1.00 97.06 90 LEU A C 1
ATOM 701 O O . LEU A 1 90 ? -0.048 6.286 -9.151 1.00 97.06 90 LEU A O 1
ATOM 705 N N . ALA A 1 91 ? -1.758 4.891 -9.569 1.00 95.62 91 ALA A N 1
ATOM 706 C CA . ALA A 1 91 ? -2.746 5.671 -8.840 1.00 95.62 91 ALA A CA 1
ATOM 707 C C . ALA A 1 91 ? -2.336 5.893 -7.379 1.00 95.62 91 ALA A C 1
ATOM 709 O O . ALA A 1 91 ? -2.386 7.013 -6.875 1.00 95.62 91 ALA A O 1
ATOM 710 N N . THR A 1 92 ? -1.865 4.841 -6.711 1.00 93.56 92 THR A N 1
ATOM 711 C CA . THR A 1 92 ? -1.441 4.894 -5.307 1.00 93.56 92 THR A CA 1
ATOM 712 C C . THR A 1 92 ? -0.239 5.824 -5.115 1.00 93.56 92 THR A C 1
ATOM 714 O O . THR A 1 92 ? -0.230 6.634 -4.184 1.00 93.56 92 THR A O 1
ATOM 717 N N . VAL A 1 93 ? 0.740 5.783 -6.030 1.00 95.06 93 VAL A N 1
ATOM 718 C CA . VAL A 1 93 ? 1.885 6.710 -6.032 1.00 95.06 93 VAL A CA 1
ATOM 719 C C . VAL A 1 93 ? 1.431 8.154 -6.247 1.00 95.06 93 VAL A C 1
ATOM 721 O O . VAL A 1 93 ? 1.935 9.053 -5.574 1.00 95.06 93 VAL A O 1
ATOM 724 N N . LEU A 1 94 ? 0.466 8.400 -7.137 1.00 94.31 94 LEU A N 1
ATOM 725 C CA . LEU A 1 94 ? -0.078 9.742 -7.359 1.00 94.31 94 LEU A CA 1
ATOM 726 C C . LEU A 1 94 ? -0.752 10.292 -6.096 1.00 94.31 94 LEU A C 1
ATOM 728 O O . LEU A 1 94 ? -0.506 11.447 -5.745 1.00 94.31 94 LEU A O 1
ATOM 732 N N . VAL A 1 95 ? -1.522 9.470 -5.374 1.00 92.38 95 VAL A N 1
ATOM 733 C CA . VAL A 1 95 ? -2.205 9.904 -4.144 1.00 92.38 95 VAL A CA 1
ATOM 734 C C . VAL A 1 95 ? -1.248 10.188 -2.994 1.00 92.38 95 VAL A C 1
ATOM 736 O O . VAL A 1 95 ? -1.353 11.235 -2.362 1.00 92.38 95 VAL A O 1
ATOM 739 N N . GLN A 1 96 ? -0.323 9.276 -2.707 1.00 88.88 96 GLN A N 1
ATOM 740 C CA . GLN A 1 96 ? 0.499 9.368 -1.494 1.00 88.88 96 GLN A CA 1
ATOM 741 C C . GLN A 1 96 ? 1.849 10.057 -1.733 1.00 88.88 96 GLN A C 1
ATOM 743 O O . GLN A 1 96 ? 2.446 10.636 -0.823 1.00 88.88 96 GLN A O 1
ATOM 748 N N . GLY A 1 97 ? 2.363 9.986 -2.959 1.00 87.19 97 GLY A N 1
ATOM 749 C CA . GLY A 1 97 ? 3.696 10.463 -3.309 1.00 87.19 97 GLY A CA 1
ATOM 750 C C . GLY A 1 97 ? 3.734 11.905 -3.805 1.00 87.19 97 GLY A C 1
ATOM 751 O O . GLY A 1 97 ? 4.740 12.587 -3.598 1.00 87.19 97 GLY A O 1
ATOM 752 N N . THR A 1 98 ? 2.657 12.385 -4.432 1.00 84.94 98 THR A N 1
ATOM 753 C CA . THR A 1 98 ? 2.658 13.647 -5.190 1.00 84.94 98 THR A CA 1
ATOM 754 C C . THR A 1 98 ? 1.717 14.703 -4.612 1.00 84.94 98 THR A C 1
ATOM 756 O O . THR A 1 98 ? 0.941 14.448 -3.697 1.00 84.94 98 THR A O 1
ATOM 759 N N . THR A 1 99 ? 1.763 15.907 -5.180 1.00 86.06 99 THR A N 1
ATOM 760 C CA . THR A 1 99 ? 0.806 16.989 -4.905 1.00 86.06 99 THR A CA 1
ATOM 761 C C . THR A 1 99 ? -0.490 16.871 -5.718 1.00 86.06 99 THR A C 1
ATOM 763 O O . THR A 1 99 ? -1.328 17.767 -5.649 1.00 86.06 99 THR A O 1
ATOM 766 N N . GLN A 1 100 ? -0.678 15.784 -6.481 1.00 84.69 100 GLN A N 1
ATOM 767 C CA . GLN A 1 100 ? -1.821 15.562 -7.376 1.00 84.69 100 GLN A CA 1
ATOM 768 C C . GLN A 1 100 ? -2.706 14.370 -6.948 1.00 84.69 100 GLN A C 1
ATOM 770 O O . GLN A 1 100 ? -2.976 13.476 -7.754 1.00 84.69 100 GLN A O 1
ATOM 775 N N . PRO A 1 101 ? -3.218 14.321 -5.705 1.00 88.44 101 PRO A N 1
ATOM 776 C CA . PRO A 1 101 ? -3.961 13.155 -5.235 1.00 88.44 101 PRO A CA 1
ATOM 777 C C . PRO A 1 101 ? -5.276 12.909 -5.982 1.00 88.44 101 PRO A C 1
ATOM 779 O O . PRO A 1 101 ? -5.728 11.773 -6.094 1.00 88.44 101 PRO A O 1
ATOM 782 N N . MET A 1 102 ? -5.876 13.948 -6.564 1.00 90.25 102 MET A N 1
ATOM 783 C CA . MET A 1 102 ? -7.113 13.800 -7.334 1.00 90.25 102 MET A CA 1
ATOM 784 C C . MET A 1 102 ? -6.932 12.999 -8.628 1.00 90.25 102 MET A C 1
ATOM 786 O O . MET A 1 102 ? -7.867 12.315 -9.040 1.00 90.25 102 MET A O 1
ATOM 790 N N . GLU A 1 103 ? -5.749 13.039 -9.247 1.00 92.81 103 GLU A N 1
ATOM 791 C CA . GLU A 1 103 ? -5.446 12.254 -10.450 1.00 92.81 103 GLU A CA 1
ATOM 792 C C . GLU A 1 103 ? -5.441 10.755 -10.117 1.00 92.81 103 GLU A C 1
ATOM 794 O O . GLU A 1 103 ? -6.139 9.968 -10.755 1.00 92.81 103 GLU A O 1
ATOM 799 N N . GLY A 1 104 ? -4.756 10.372 -9.034 1.00 93.62 104 GLY A N 1
ATOM 800 C CA . GLY A 1 104 ? -4.740 8.989 -8.557 1.00 93.62 104 GLY A CA 1
ATOM 801 C C . GLY A 1 104 ? -6.117 8.491 -8.108 1.00 93.62 104 GLY A C 1
ATOM 802 O O . GLY A 1 104 ? -6.517 7.382 -8.457 1.00 93.62 104 GLY A O 1
ATOM 803 N N . ILE A 1 105 ? -6.895 9.319 -7.400 1.00 93.56 105 ILE A N 1
ATOM 804 C CA . ILE A 1 105 ? -8.274 8.966 -7.021 1.00 93.56 105 ILE A CA 1
ATOM 805 C C . ILE A 1 105 ? -9.147 8.757 -8.264 1.00 93.56 105 ILE A C 1
ATOM 807 O O . ILE A 1 105 ? -9.946 7.823 -8.296 1.00 93.56 105 ILE A O 1
ATOM 811 N N . THR A 1 106 ? -9.003 9.604 -9.287 1.00 94.94 106 THR A N 1
ATOM 812 C CA . THR A 1 106 ? -9.754 9.468 -10.546 1.00 94.94 106 THR A CA 1
ATOM 813 C C . THR A 1 106 ? -9.421 8.147 -11.229 1.00 94.94 106 THR A C 1
ATOM 815 O O . THR A 1 106 ? -10.336 7.388 -11.538 1.00 94.94 106 THR A O 1
ATOM 818 N N . LEU A 1 107 ? -8.132 7.811 -11.333 1.00 94.56 107 LEU A N 1
ATOM 819 C CA . LEU A 1 107 ? -7.685 6.544 -11.910 1.00 94.56 107 LEU A CA 1
ATOM 820 C C . LEU A 1 107 ? -8.243 5.331 -11.145 1.00 94.56 107 LEU A C 1
ATOM 822 O O . LEU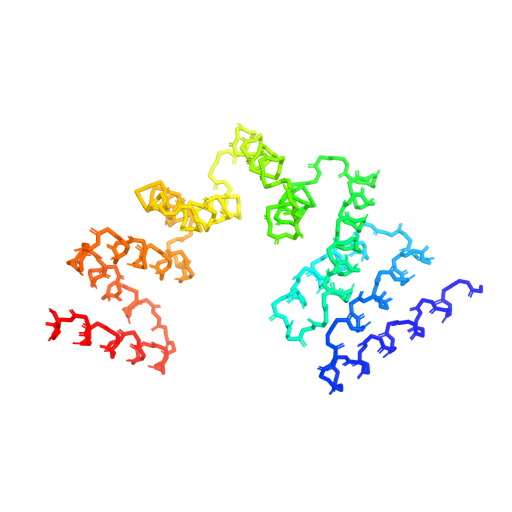 A 1 107 ? -8.741 4.396 -11.763 1.00 94.56 107 LEU A O 1
ATOM 826 N N . LEU A 1 108 ? -8.243 5.346 -9.806 1.00 95.50 108 LEU A N 1
ATOM 827 C CA . LEU A 1 108 ? -8.863 4.267 -9.022 1.00 95.50 108 LEU A CA 1
ATOM 828 C C . LEU A 1 108 ? -10.372 4.153 -9.257 1.00 95.50 108 LEU A C 1
ATOM 830 O O . LEU A 1 108 ? -10.894 3.043 -9.298 1.00 95.50 108 LEU A O 1
ATOM 834 N N . ARG A 1 109 ? -11.082 5.275 -9.415 1.00 94.94 109 ARG A N 1
ATOM 835 C CA . ARG A 1 109 ? -12.526 5.266 -9.695 1.00 94.94 109 ARG A CA 1
ATOM 836 C C . ARG A 1 109 ? -12.850 4.740 -11.089 1.00 94.94 109 ARG A C 1
ATOM 838 O O . ARG A 1 109 ? -13.873 4.084 -11.245 1.00 94.94 109 ARG A O 1
ATOM 845 N N . GLU A 1 110 ? -12.004 5.009 -12.078 1.00 95.44 110 GLU A N 1
ATOM 846 C CA . GLU A 1 110 ? -12.127 4.413 -13.413 1.00 95.44 110 GLU A CA 1
ATOM 847 C C . GLU A 1 110 ? -11.967 2.892 -13.341 1.00 95.44 110 GLU A C 1
ATOM 849 O O . GLU A 1 110 ? -12.812 2.160 -13.849 1.00 95.44 110 GLU A O 1
ATOM 854 N N . ILE A 1 111 ? -10.947 2.410 -12.621 1.00 95.25 111 ILE A N 1
ATOM 855 C CA . ILE A 1 111 ? -10.742 0.971 -12.413 1.00 95.25 111 ILE A CA 1
ATOM 856 C C . ILE A 1 111 ? -11.932 0.351 -11.667 1.00 95.25 111 ILE A C 1
ATOM 858 O O . ILE A 1 111 ? -12.379 -0.725 -12.043 1.00 95.25 111 ILE A O 1
ATOM 862 N N . ASP A 1 112 ? -12.465 1.014 -10.636 1.00 95.19 112 ASP A N 1
ATOM 863 C CA . ASP A 1 112 ? -13.645 0.545 -9.890 1.00 95.19 112 ASP A CA 1
ATOM 864 C C . ASP A 1 112 ? -14.894 0.454 -10.785 1.00 95.19 112 ASP A C 1
ATOM 866 O O . ASP A 1 112 ? -15.689 -0.472 -10.648 1.00 95.19 112 ASP A O 1
ATOM 870 N N . ALA A 1 113 ? -15.054 1.383 -11.733 1.00 94.81 113 ALA A N 1
ATOM 871 C CA . ALA A 1 113 ? -16.148 1.354 -12.703 1.00 94.81 113 ALA A CA 1
ATOM 872 C C . ALA A 1 113 ? -15.995 0.215 -13.727 1.00 94.81 113 ALA A C 1
ATOM 874 O O . ALA A 1 113 ? -16.989 -0.389 -14.128 1.00 94.81 113 ALA A O 1
ATOM 875 N N . GLU A 1 114 ? -14.764 -0.092 -14.141 1.00 93.94 114 GLU A N 1
ATOM 876 C CA . GLU A 1 114 ? -14.456 -1.202 -15.051 1.00 93.94 114 GLU A CA 1
ATOM 877 C C . GLU A 1 114 ? -14.522 -2.572 -14.356 1.00 93.94 114 GLU A C 1
ATOM 879 O O . GLU A 1 114 ? -14.949 -3.559 -14.956 1.00 93.94 114 GLU A O 1
ATOM 884 N N . GLN A 1 115 ? -14.089 -2.642 -13.094 1.00 89.50 115 GLN A N 1
ATOM 885 C CA . GLN A 1 115 ? -14.001 -3.861 -12.290 1.00 89.50 115 GLN A CA 1
ATOM 886 C C . GLN A 1 115 ? -14.577 -3.654 -10.882 1.00 89.50 115 GLN A C 1
ATOM 888 O O . GLN A 1 115 ? -13.828 -3.606 -9.895 1.00 89.50 115 GLN A O 1
ATOM 893 N N . PRO A 1 116 ? -15.915 -3.590 -10.763 1.00 90.00 116 PRO A N 1
ATOM 894 C CA . PRO A 1 116 ? -16.565 -3.423 -9.474 1.00 90.00 116 PRO A CA 1
ATOM 895 C C . PRO A 1 116 ? -16.184 -4.541 -8.499 1.00 90.00 116 PRO A C 1
ATOM 897 O O . PRO A 1 116 ? -16.216 -5.729 -8.831 1.00 90.00 116 PRO A O 1
ATOM 900 N N . GLY A 1 117 ? -15.841 -4.162 -7.269 1.00 88.69 117 GLY A N 1
ATOM 901 C CA . GLY A 1 117 ? -15.470 -5.112 -6.217 1.00 88.69 117 GLY A CA 1
ATOM 902 C C . GLY A 1 117 ? -14.035 -5.637 -6.312 1.00 88.69 117 GLY A C 1
ATOM 903 O O . GLY A 1 117 ? -13.710 -6.625 -5.655 1.00 88.69 117 GLY A O 1
ATOM 904 N N . ASN A 1 118 ? -13.155 -5.000 -7.092 1.00 93.94 118 ASN A N 1
ATOM 905 C CA . ASN A 1 118 ? -11.724 -5.274 -6.998 1.00 93.94 118 ASN A CA 1
ATOM 906 C C . ASN A 1 118 ? -11.226 -4.947 -5.575 1.00 93.94 118 ASN A C 1
ATOM 908 O O . ASN A 1 118 ? -11.350 -3.811 -5.103 1.00 93.94 118 ASN A O 1
ATOM 912 N N . VAL A 1 119 ? -10.666 -5.955 -4.896 1.00 94.62 119 VAL A N 1
ATOM 913 C CA . VAL A 1 119 ? -10.218 -5.865 -3.496 1.00 94.62 119 VAL A CA 1
ATOM 914 C C . VAL A 1 119 ? -9.153 -4.787 -3.308 1.00 94.62 119 VAL A C 1
ATOM 916 O O . VAL A 1 119 ? -9.255 -3.988 -2.382 1.00 94.62 119 VAL A O 1
ATOM 919 N N . LYS A 1 120 ? -8.154 -4.719 -4.198 1.00 92.75 120 LYS A N 1
ATOM 920 C CA . LYS A 1 120 ? -7.059 -3.744 -4.092 1.00 92.75 120 LYS A CA 1
ATOM 921 C C . LYS A 1 120 ? -7.576 -2.316 -4.270 1.00 92.75 120 LYS A C 1
ATOM 923 O O . LYS A 1 120 ? -7.216 -1.441 -3.493 1.00 92.75 120 LYS A O 1
ATOM 928 N N . VAL A 1 121 ? -8.467 -2.095 -5.240 1.00 95.44 121 VAL A N 1
ATOM 929 C CA . VAL A 1 121 ? -9.066 -0.773 -5.497 1.00 95.44 121 VAL A CA 1
ATOM 930 C C . VAL A 1 121 ? -9.900 -0.299 -4.314 1.00 95.44 121 VAL A C 1
ATOM 932 O O . VAL A 1 121 ? -9.738 0.835 -3.865 1.00 95.44 121 VAL A O 1
ATOM 935 N N . ASN A 1 122 ? -10.775 -1.161 -3.786 1.00 96.31 122 ASN A N 1
ATOM 936 C CA . ASN A 1 122 ? -11.625 -0.799 -2.655 1.00 96.31 122 ASN A CA 1
ATOM 937 C C . ASN A 1 122 ? -10.799 -0.568 -1.386 1.00 96.31 122 ASN A C 1
ATOM 939 O O . ASN A 1 122 ? -11.065 0.391 -0.666 1.00 96.31 122 ASN A O 1
ATOM 943 N N . LEU A 1 123 ? -9.740 -1.350 -1.166 1.00 95.69 123 LEU A N 1
ATOM 944 C CA . LEU A 1 123 ? -8.797 -1.100 -0.080 1.00 95.69 123 LEU A CA 1
ATOM 945 C C . LEU A 1 123 ? -8.127 0.280 -0.221 1.00 95.69 123 LEU A C 1
ATOM 947 O O . LEU A 1 123 ? -8.193 1.075 0.713 1.00 95.69 123 LEU A O 1
ATOM 951 N N . SER A 1 124 ? -7.563 0.608 -1.390 1.00 94.06 124 SER A N 1
ATOM 952 C CA . SER A 1 124 ? -6.914 1.908 -1.623 1.00 94.06 124 SER A CA 1
ATOM 953 C C . SER A 1 124 ? -7.884 3.088 -1.493 1.00 94.06 124 SER A C 1
ATOM 955 O O . SER A 1 124 ? -7.570 4.077 -0.835 1.00 94.06 124 SER A O 1
ATOM 957 N N . LEU A 1 125 ? -9.088 2.998 -2.070 1.00 95.75 125 LEU A N 1
ATOM 958 C CA . LEU A 1 125 ? -10.112 4.043 -1.937 1.00 95.75 125 LEU A CA 1
ATOM 959 C C . LEU A 1 125 ? -10.590 4.205 -0.484 1.00 95.75 125 LEU A C 1
ATOM 961 O O . LEU A 1 125 ? -10.875 5.329 -0.061 1.00 95.75 125 LEU A O 1
ATOM 965 N N . GLY A 1 126 ? -10.665 3.112 0.280 1.00 96.62 126 GLY A N 1
ATOM 966 C CA . GLY A 1 126 ? -10.980 3.139 1.706 1.00 96.62 126 GLY A CA 1
ATOM 967 C C . GLY A 1 126 ? -9.899 3.847 2.521 1.00 96.62 126 GLY A C 1
ATOM 968 O O . GLY A 1 126 ? -10.203 4.773 3.269 1.00 96.62 126 GLY A O 1
ATOM 969 N N . GLU A 1 127 ? -8.627 3.506 2.309 1.00 94.00 127 GLU A N 1
ATOM 970 C CA . GLU A 1 127 ? -7.485 4.169 2.958 1.00 94.00 127 GLU A CA 1
ATOM 971 C C . GLU A 1 127 ? -7.420 5.668 2.627 1.00 94.00 127 GLU A C 1
ATOM 973 O O . GLU A 1 127 ? -7.186 6.499 3.502 1.00 94.00 127 GLU A O 1
ATOM 978 N N . PHE A 1 128 ? -7.715 6.062 1.389 1.00 92.44 128 PHE A N 1
ATOM 979 C CA . PHE A 1 128 ? -7.765 7.483 1.022 1.00 92.44 128 PHE A CA 1
ATOM 980 C C . PHE A 1 128 ? -8.971 8.214 1.613 1.00 92.44 128 PHE A C 1
ATOM 982 O O . PHE A 1 128 ? -8.890 9.402 1.943 1.00 92.44 128 PHE A O 1
ATOM 989 N N . SER A 1 129 ? -10.078 7.502 1.813 1.00 95.31 129 SER A N 1
ATOM 990 C CA . SER A 1 129 ? -11.215 8.027 2.568 1.00 95.31 129 SER A CA 1
ATOM 991 C C . SER A 1 129 ? -10.835 8.243 4.039 1.00 95.31 129 SER A C 1
ATOM 993 O O . SER A 1 129 ? -11.141 9.305 4.576 1.00 95.31 129 SER A O 1
ATOM 995 N N . MET A 1 130 ? -10.063 7.332 4.650 1.00 96.31 130 MET A N 1
ATOM 996 C CA . MET A 1 130 ? -9.497 7.515 5.998 1.00 96.31 130 MET A CA 1
ATOM 997 C C . MET A 1 130 ? -8.606 8.758 6.083 1.00 96.31 130 MET A C 1
ATOM 999 O O . MET A 1 130 ? -8.816 9.609 6.943 1.00 96.31 130 MET A O 1
ATOM 1003 N N . MET A 1 131 ? -7.655 8.912 5.154 1.00 90.25 131 MET A N 1
ATOM 1004 C CA . MET A 1 131 ? -6.728 10.056 5.130 1.00 90.25 131 MET A CA 1
ATOM 1005 C C . MET A 1 131 ? -7.438 11.412 5.013 1.00 90.25 131 MET A C 1
ATOM 1007 O O . MET A 1 131 ? -6.918 12.426 5.471 1.00 90.25 131 MET A O 1
ATOM 1011 N N . SER A 1 132 ? -8.619 11.438 4.392 1.00 91.31 132 SER A N 1
ATOM 1012 C CA . SER A 1 132 ? -9.434 12.645 4.215 1.00 91.31 132 SER A CA 1
ATOM 1013 C C . SER A 1 132 ? -10.541 12.804 5.265 1.00 91.31 132 SER A C 1
ATOM 1015 O O . SER A 1 132 ? -11.354 13.720 5.149 1.00 91.31 132 SER A O 1
ATOM 1017 N N . GLY A 1 133 ? -10.587 11.933 6.281 1.00 95.31 133 GLY A N 1
ATOM 1018 C CA . GLY A 1 133 ? -11.588 11.959 7.353 1.00 95.31 133 GLY A CA 1
ATOM 1019 C C . GLY A 1 133 ? -12.998 11.544 6.922 1.00 95.31 133 GLY A C 1
ATOM 1020 O O . GLY A 1 133 ? -13.955 11.759 7.660 1.00 95.31 133 GLY A O 1
ATOM 1021 N N . GLN A 1 134 ? -13.151 10.961 5.732 1.00 97.25 134 GLN A N 1
ATOM 1022 C CA . GLN A 1 134 ? -14.422 10.464 5.201 1.00 97.25 134 GLN A CA 1
ATOM 1023 C C . GLN A 1 134 ? -14.668 9.030 5.688 1.00 97.25 134 GLN A C 1
ATOM 1025 O O . GLN A 1 134 ? -14.690 8.082 4.899 1.00 97.25 134 GLN A O 1
ATOM 1030 N N . TYR A 1 135 ? -14.801 8.864 7.000 1.00 98.31 135 TYR A N 1
ATOM 1031 C CA . TYR A 1 135 ? -14.830 7.551 7.640 1.00 98.31 135 TYR A CA 1
ATOM 1032 C C . TYR A 1 135 ? -16.023 6.685 7.208 1.00 98.31 135 TYR A C 1
ATOM 1034 O O . TYR A 1 135 ? -15.855 5.483 7.027 1.00 98.31 135 TYR A O 1
ATOM 1042 N N . GLU A 1 136 ? -17.199 7.264 6.946 1.00 98.38 136 GLU A N 1
ATOM 1043 C CA . GLU A 1 136 ? -18.358 6.517 6.432 1.00 98.38 136 GLU A CA 1
ATOM 1044 C C . GLU A 1 136 ? -18.055 5.884 5.069 1.00 98.38 136 GLU A C 1
ATOM 1046 O O . GLU A 1 136 ? -18.308 4.700 4.852 1.00 98.38 136 GLU A O 1
ATOM 1051 N N . LYS A 1 137 ? -17.424 6.644 4.166 1.00 97.56 137 LYS A N 1
ATOM 1052 C CA . LYS A 1 137 ? -17.006 6.125 2.856 1.00 97.56 137 LYS A CA 1
ATOM 1053 C C . LYS A 1 137 ? -15.914 5.073 2.995 1.00 97.56 137 LYS A C 1
ATOM 1055 O O . LYS A 1 137 ? -15.903 4.105 2.241 1.00 97.56 137 LYS A O 1
ATOM 1060 N N . ALA A 1 138 ? -15.002 5.247 3.951 1.00 98.31 138 ALA A N 1
ATOM 1061 C CA . ALA A 1 138 ? -13.988 4.242 4.242 1.00 98.31 138 ALA A CA 1
ATOM 1062 C C . ALA A 1 138 ? -14.639 2.914 4.660 1.00 98.31 138 ALA A C 1
ATOM 1064 O O . ALA A 1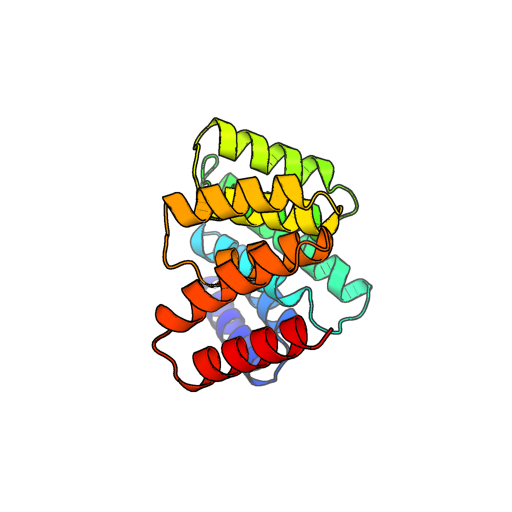 138 ? -14.296 1.868 4.113 1.00 98.31 138 ALA A O 1
ATOM 1065 N N . ILE A 1 139 ? -15.638 2.967 5.547 1.00 98.56 139 ILE A N 1
ATOM 1066 C CA . ILE A 1 139 ? -16.412 1.800 5.990 1.00 98.56 139 ILE A CA 1
ATOM 1067 C C . ILE A 1 139 ? -17.094 1.099 4.813 1.00 98.56 139 ILE A C 1
ATOM 1069 O O . ILE A 1 139 ? -16.960 -0.116 4.690 1.00 98.56 139 ILE A O 1
ATOM 1073 N N . GLU A 1 140 ? -17.776 1.834 3.927 1.00 97.75 140 GLU A N 1
ATOM 1074 C CA . GLU A 1 140 ? -18.412 1.256 2.730 1.00 97.75 140 GLU A CA 1
ATOM 1075 C C . GLU A 1 140 ? -17.397 0.509 1.854 1.00 97.75 140 GLU A C 1
ATOM 1077 O O . GLU A 1 140 ? -17.644 -0.610 1.398 1.00 97.75 140 GLU A O 1
ATOM 1082 N N . ARG A 1 141 ? -16.216 1.103 1.654 1.00 97.81 141 ARG A N 1
ATOM 1083 C CA . ARG A 1 141 ? -15.148 0.515 0.841 1.00 97.81 141 ARG A CA 1
ATOM 1084 C C . ARG A 1 141 ? -14.531 -0.721 1.488 1.00 97.81 141 ARG A C 1
ATOM 1086 O O . ARG A 1 141 ? -14.348 -1.728 0.807 1.00 97.81 141 ARG A O 1
ATOM 1093 N N . PHE A 1 142 ? -14.258 -0.694 2.790 1.00 98.25 142 PHE A N 1
ATOM 1094 C CA . PHE A 1 142 ? -13.750 -1.871 3.498 1.00 98.25 142 PHE A CA 1
ATOM 1095 C C . PHE A 1 142 ? -14.800 -2.981 3.594 1.00 98.25 142 PHE A C 1
ATOM 1097 O O . PHE A 1 142 ? -14.448 -4.151 3.461 1.00 98.25 142 PHE A O 1
ATOM 1104 N N . ALA A 1 143 ? -16.084 -2.646 3.733 1.00 97.00 143 ALA A N 1
ATOM 1105 C CA . ALA A 1 143 ? -17.164 -3.625 3.667 1.00 97.00 143 ALA A CA 1
ATOM 1106 C C . ALA A 1 143 ? -17.183 -4.344 2.307 1.00 97.00 143 ALA A C 1
ATOM 1108 O O . ALA A 1 143 ? -17.211 -5.572 2.280 1.00 97.00 143 ALA A O 1
ATOM 1109 N N . ALA A 1 144 ? -17.045 -3.609 1.197 1.00 96.81 144 ALA A N 1
ATOM 1110 C CA . ALA A 1 144 ? -16.942 -4.201 -0.140 1.00 96.81 144 ALA A CA 1
ATOM 1111 C C . ALA A 1 144 ? -15.723 -5.134 -0.291 1.00 96.81 144 ALA A C 1
ATOM 1113 O O . ALA A 1 144 ? -15.809 -6.161 -0.967 1.00 96.81 144 ALA A O 1
ATOM 1114 N N . VAL A 1 145 ? -14.593 -4.829 0.366 1.00 97.31 145 VAL A N 1
ATOM 1115 C CA . VAL A 1 145 ? -13.461 -5.770 0.437 1.00 97.31 145 VAL A CA 1
ATOM 1116 C C . VAL A 1 145 ? -13.860 -7.042 1.184 1.00 97.31 145 VAL A C 1
ATOM 1118 O O . VAL A 1 145 ? -13.619 -8.139 0.684 1.00 97.31 145 VAL A O 1
ATOM 1121 N N . LEU A 1 146 ? -14.499 -6.912 2.348 1.00 95.62 146 LEU A N 1
ATOM 1122 C CA . LEU A 1 146 ? -14.887 -8.046 3.192 1.00 95.62 146 LEU A CA 1
ATOM 1123 C C . LEU A 1 146 ? -15.993 -8.921 2.585 1.00 95.62 146 LEU A C 1
ATOM 1125 O O . LEU A 1 146 ? -16.102 -10.090 2.950 1.00 95.62 146 LEU A O 1
ATOM 1129 N N . GLU A 1 147 ? -16.778 -8.400 1.640 1.00 95.50 147 GLU A N 1
ATOM 1130 C CA . GLU A 1 147 ? -17.703 -9.203 0.829 1.00 95.50 147 GLU A CA 1
ATOM 1131 C C . GLU A 1 147 ? -16.975 -10.167 -0.120 1.00 95.50 147 GLU A C 1
ATOM 1133 O O . GLU A 1 147 ? -17.493 -11.242 -0.425 1.00 95.50 147 GLU A O 1
ATOM 1138 N N . LYS A 1 148 ? -15.782 -9.797 -0.604 1.00 94.69 148 LYS A N 1
ATOM 1139 C CA . LYS A 1 148 ? -14.974 -10.615 -1.527 1.00 94.69 148 LYS A CA 1
ATOM 1140 C C . LYS A 1 148 ? -13.937 -11.465 -0.809 1.00 94.69 148 LYS A C 1
ATOM 1142 O O . LYS A 1 148 ? -13.690 -12.598 -1.210 1.00 94.69 148 LYS A O 1
ATOM 1147 N N . ASP A 1 149 ? -13.342 -10.911 0.236 1.00 93.31 149 ASP A N 1
ATOM 1148 C CA . ASP A 1 149 ? -12.326 -11.537 1.068 1.00 93.31 149 ASP A CA 1
ATOM 1149 C C . ASP A 1 149 ? -12.684 -11.315 2.541 1.00 93.31 149 ASP A C 1
ATOM 1151 O O . ASP A 1 149 ? -12.219 -10.388 3.208 1.00 93.31 149 ASP A O 1
ATOM 1155 N N . SER A 1 150 ? -13.536 -12.193 3.072 1.00 92.06 150 SER A N 1
ATOM 1156 C CA . SER A 1 150 ? -14.027 -12.095 4.449 1.00 92.06 150 SER A CA 1
ATOM 1157 C C . SER A 1 150 ? -12.932 -12.254 5.509 1.00 92.06 150 SER A C 1
ATOM 1159 O O . SER A 1 150 ? -13.163 -11.933 6.680 1.00 92.06 150 SER A O 1
ATOM 1161 N N . LEU A 1 151 ? -11.761 -12.776 5.127 1.00 91.75 151 LEU A N 1
ATOM 1162 C CA . LEU A 1 151 ? -10.609 -12.985 6.004 1.00 91.75 151 LEU A CA 1
ATOM 1163 C C . LEU A 1 151 ? -9.568 -11.866 5.879 1.00 91.75 151 LEU A C 1
ATOM 1165 O O . LEU A 1 151 ? -8.524 -11.944 6.524 1.00 91.75 151 LEU A O 1
ATOM 1169 N N . ASN A 1 152 ? -9.857 -10.803 5.119 1.00 94.25 152 ASN A N 1
ATOM 1170 C CA . ASN A 1 152 ? -8.959 -9.669 4.960 1.00 94.25 152 ASN A CA 1
ATOM 1171 C C . ASN A 1 152 ? -8.771 -8.906 6.282 1.00 94.25 152 ASN A C 1
ATOM 1173 O O . ASN A 1 152 ? -9.511 -7.971 6.599 1.00 94.25 152 ASN A O 1
ATOM 1177 N N . LEU A 1 153 ? -7.768 -9.302 7.067 1.00 92.56 153 LEU A N 1
ATOM 1178 C CA . LEU A 1 153 ? -7.513 -8.720 8.386 1.00 92.56 153 LEU A CA 1
ATOM 1179 C C . LEU A 1 153 ? -7.265 -7.213 8.295 1.00 92.56 153 LEU A C 1
ATOM 1181 O O . 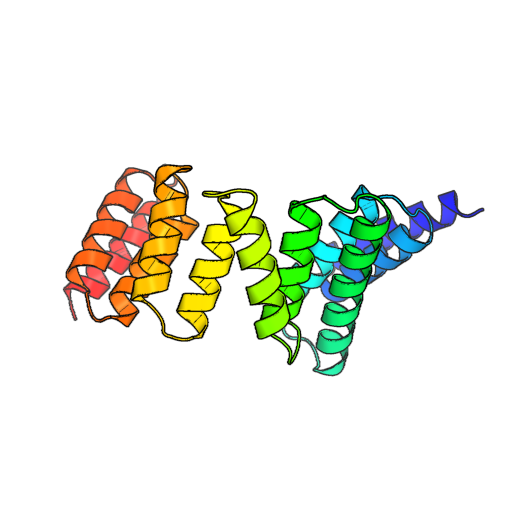LEU A 1 153 ? -7.818 -6.460 9.090 1.00 92.56 153 LEU A O 1
ATOM 1185 N N . ARG A 1 154 ? -6.518 -6.760 7.279 1.00 93.50 154 ARG A N 1
ATOM 1186 C CA . ARG A 1 154 ? -6.231 -5.335 7.060 1.00 93.50 154 ARG A CA 1
ATOM 1187 C C . ARG A 1 154 ? -7.511 -4.510 6.933 1.00 93.50 154 ARG A C 1
ATOM 1189 O O . ARG A 1 154 ? -7.653 -3.516 7.634 1.00 93.50 154 ARG A O 1
ATOM 1196 N N . SER A 1 155 ? -8.467 -4.945 6.113 1.00 96.69 155 SER A N 1
ATOM 1197 C CA . SER A 1 155 ? -9.745 -4.234 5.955 1.00 96.69 155 SER A CA 1
ATOM 1198 C C . SER A 1 155 ? -10.573 -4.236 7.238 1.00 96.69 155 SER A C 1
ATOM 1200 O O . SER A 1 155 ? -11.222 -3.241 7.536 1.00 96.69 155 SER A O 1
ATOM 1202 N N . ARG A 1 156 ? -10.525 -5.311 8.037 1.00 96.00 156 ARG A N 1
ATOM 1203 C CA . ARG A 1 156 ? -11.208 -5.354 9.342 1.00 96.00 156 ARG A CA 1
ATOM 1204 C C . ARG A 1 156 ? -10.636 -4.332 10.320 1.00 96.00 156 ARG A C 1
ATOM 1206 O O . ARG A 1 156 ? -11.406 -3.609 10.946 1.00 96.00 156 ARG A O 1
ATOM 1213 N N . TYR A 1 157 ? -9.312 -4.246 10.423 1.00 94.75 157 TYR A N 1
ATOM 1214 C CA . TYR A 1 157 ? -8.654 -3.253 11.273 1.00 94.75 157 TYR A CA 1
ATOM 1215 C C . TYR A 1 157 ? -8.943 -1.828 10.811 1.00 94.75 157 TYR A C 1
ATOM 1217 O O . TYR A 1 157 ? -9.406 -1.021 11.609 1.00 94.75 157 TYR A O 1
ATOM 1225 N N . LEU A 1 158 ? -8.768 -1.539 9.520 1.00 97.06 158 LEU A N 1
ATOM 1226 C CA . LEU A 1 158 ? -9.032 -0.204 8.983 1.00 97.06 158 LEU A CA 1
ATOM 1227 C C . LEU A 1 158 ? -10.510 0.195 9.120 1.00 97.06 158 LEU A C 1
ATOM 1229 O O . LEU A 1 158 ? -10.816 1.356 9.372 1.00 97.06 158 LEU A O 1
ATOM 1233 N N . MET A 1 159 ? -11.441 -0.758 9.015 1.00 98.06 159 MET A N 1
ATOM 1234 C CA . MET A 1 159 ? -12.861 -0.515 9.282 1.00 98.06 159 MET A CA 1
ATOM 1235 C C . MET A 1 159 ? -13.124 -0.220 10.766 1.00 98.06 159 MET A C 1
ATOM 1237 O O . MET A 1 159 ? -13.929 0.656 11.073 1.00 98.06 159 MET A O 1
ATOM 1241 N N . ALA A 1 160 ? -12.438 -0.899 11.692 1.00 97.25 160 ALA A N 1
ATOM 1242 C CA . ALA A 1 160 ? -12.513 -0.571 13.115 1.00 97.25 160 ALA A CA 1
ATOM 1243 C C . ALA A 1 160 ? -11.944 0.828 13.405 1.00 97.25 160 ALA A C 1
ATOM 1245 O O . ALA A 1 160 ? -12.584 1.606 14.109 1.00 97.25 160 ALA A O 1
ATOM 1246 N N . GLU A 1 161 ? -10.803 1.188 12.813 1.00 97.31 161 GLU A N 1
ATOM 1247 C CA . GLU A 1 161 ? -10.237 2.540 12.900 1.00 97.31 161 GLU A CA 1
ATOM 1248 C C . GLU A 1 161 ? -11.188 3.599 12.330 1.00 97.31 161 GLU A C 1
ATOM 1250 O O . GLU A 1 161 ? -11.351 4.663 12.925 1.00 97.31 161 GLU A O 1
ATOM 1255 N N . ALA A 1 162 ? -11.869 3.303 11.219 1.00 98.31 162 ALA A N 1
ATOM 1256 C CA . ALA A 1 162 ? -12.873 4.190 10.642 1.00 98.31 162 ALA A CA 1
ATOM 1257 C C . ALA A 1 162 ? -14.044 4.428 11.610 1.00 98.31 162 ALA A C 1
ATOM 1259 O O . ALA A 1 162 ? -14.442 5.572 11.832 1.00 98.31 162 ALA A O 1
ATOM 1260 N N . TYR A 1 163 ? -14.555 3.370 12.250 1.00 98.44 163 TYR A N 1
ATOM 1261 C CA . TYR A 1 163 ? -15.579 3.501 13.290 1.00 98.44 163 TYR A CA 1
ATOM 1262 C C . TYR A 1 163 ? -15.096 4.345 14.477 1.00 98.44 163 TYR A C 1
ATOM 1264 O O . TYR A 1 163 ? -15.840 5.196 14.963 1.00 98.44 163 TYR A O 1
ATOM 1272 N N . LEU A 1 164 ? -13.841 4.187 14.910 1.00 97.19 164 LEU A N 1
ATOM 1273 C CA . LEU A 1 164 ? -13.255 5.043 15.948 1.00 97.19 164 LEU A CA 1
ATOM 1274 C C . LEU A 1 164 ? -13.140 6.506 15.500 1.00 97.19 164 LEU A C 1
ATOM 1276 O O . LEU A 1 164 ? -13.411 7.406 16.295 1.00 97.19 164 LEU A O 1
ATOM 1280 N N . GLY A 1 165 ? -12.821 6.755 14.227 1.00 96.69 165 GLY A N 1
ATOM 1281 C CA . GLY A 1 165 ? -12.851 8.088 13.617 1.00 96.69 165 GLY A CA 1
ATOM 1282 C C . GLY A 1 165 ? -14.229 8.758 13.703 1.00 96.69 165 GLY A C 1
ATOM 1283 O O . GLY A 1 165 ? -14.318 9.966 13.929 1.00 96.69 165 GLY A O 1
ATOM 1284 N N . LEU A 1 166 ? -15.302 7.962 13.629 1.00 97.75 166 LEU A N 1
ATOM 1285 C CA . LEU A 1 166 ? -16.691 8.389 13.854 1.00 97.75 166 LEU A CA 1
ATOM 1286 C C . LEU A 1 166 ? -17.105 8.451 15.326 1.00 97.75 166 LEU A C 1
ATOM 1288 O O . LEU A 1 166 ? -18.241 8.814 15.627 1.00 97.75 166 LEU A O 1
ATOM 1292 N N . LYS A 1 167 ? -16.199 8.119 16.252 1.00 96.69 167 LYS A N 1
ATOM 1293 C CA . LYS A 1 167 ? -16.484 7.937 17.685 1.00 96.69 167 LYS A CA 1
ATOM 1294 C C . LYS A 1 167 ? -17.518 6.838 17.962 1.00 96.69 167 LYS A C 1
ATOM 1296 O O . LYS A 1 167 ? -18.143 6.823 19.020 1.00 96.69 167 LYS A O 1
ATOM 1301 N N . ASP A 1 168 ? -17.677 5.902 17.032 1.00 97.25 168 ASP A N 1
ATOM 1302 C CA . ASP A 1 168 ? -18.525 4.723 17.168 1.00 97.25 168 ASP A CA 1
ATOM 1303 C C . ASP A 1 168 ? -17.709 3.547 17.723 1.00 97.25 168 ASP A C 1
ATOM 1305 O O . ASP A 1 168 ? -17.399 2.559 17.051 1.00 97.25 168 ASP A O 1
ATOM 1309 N N . THR A 1 169 ? -17.328 3.669 18.994 1.00 97.00 169 THR A N 1
ATOM 1310 C CA . THR A 1 169 ? -16.540 2.646 19.694 1.00 97.00 169 THR A CA 1
ATOM 1311 C C . THR A 1 169 ? -17.265 1.299 19.743 1.00 97.00 169 THR A C 1
ATOM 1313 O O . THR A 1 169 ? -16.622 0.250 19.726 1.00 97.00 169 THR A O 1
ATOM 1316 N N . ALA A 1 170 ? -18.603 1.302 19.760 1.00 96.75 170 ALA A N 1
ATOM 1317 C CA . ALA A 1 170 ? -19.403 0.084 19.813 1.00 96.75 170 ALA A CA 1
ATOM 1318 C C . ALA A 1 170 ? -19.207 -0.780 18.557 1.00 96.75 170 ALA A C 1
ATOM 1320 O O . ALA A 1 170 ? -18.928 -1.979 18.669 1.00 96.75 170 ALA A O 1
ATOM 1321 N N . ASN A 1 171 ? -19.298 -0.184 17.365 1.00 97.06 171 ASN A N 1
ATOM 1322 C CA . ASN A 1 171 ? -19.073 -0.919 16.121 1.00 97.06 171 ASN A CA 1
ATOM 1323 C C . ASN A 1 171 ? -17.597 -1.274 15.900 1.00 97.06 171 ASN A C 1
ATOM 1325 O O . ASN A 1 171 ? -17.312 -2.379 15.429 1.00 97.06 171 ASN A O 1
ATOM 1329 N N . ALA A 1 172 ? -16.662 -0.412 16.319 1.00 97.25 172 ALA A N 1
ATOM 1330 C CA . ALA A 1 172 ? -15.234 -0.733 16.294 1.00 97.25 172 ALA A CA 1
ATOM 1331 C C . ALA A 1 172 ? -14.925 -2.004 17.107 1.00 97.25 172 ALA A C 1
ATOM 1333 O O . ALA A 1 172 ? -14.324 -2.950 16.593 1.00 97.25 172 ALA A O 1
ATOM 1334 N N . VAL A 1 173 ? -15.414 -2.070 18.351 1.00 97.19 173 VAL A N 1
ATOM 1335 C CA . VAL A 1 173 ? -15.262 -3.238 19.231 1.00 97.19 173 VAL A CA 1
ATOM 1336 C C . VAL A 1 173 ? -15.882 -4.491 18.612 1.00 97.19 173 VAL A C 1
ATOM 1338 O O . VAL A 1 173 ? -15.241 -5.539 18.606 1.00 97.19 173 VAL A O 1
ATOM 1341 N N . ASN A 1 174 ? -17.088 -4.398 18.047 1.00 96.31 174 ASN A N 1
ATOM 1342 C CA . ASN A 1 174 ? -17.767 -5.534 17.415 1.00 96.31 174 ASN A CA 1
ATOM 1343 C C . ASN A 1 174 ? -16.946 -6.126 16.252 1.00 96.31 174 ASN A C 1
ATOM 1345 O O . ASN A 1 174 ? -16.787 -7.345 16.143 1.00 96.31 174 ASN A O 1
ATOM 1349 N N . ILE A 1 175 ? -16.386 -5.273 15.387 1.00 95.69 175 ILE A N 1
ATOM 1350 C CA . ILE A 1 175 ? -15.520 -5.724 14.289 1.00 95.69 175 ILE A CA 1
ATOM 1351 C C . ILE A 1 175 ? -14.248 -6.383 14.825 1.00 95.69 175 ILE A C 1
ATOM 1353 O O . ILE A 1 175 ? -13.876 -7.455 14.340 1.00 95.69 175 ILE A O 1
ATOM 1357 N N . LEU A 1 176 ? -13.597 -5.796 15.830 1.00 95.50 176 LEU A N 1
ATOM 1358 C CA . LEU A 1 176 ? -12.381 -6.358 16.422 1.00 95.50 176 LEU A CA 1
ATOM 1359 C C . LEU A 1 176 ? -12.645 -7.696 17.123 1.00 95.50 176 LEU A C 1
ATOM 1361 O O . LEU A 1 176 ? -11.870 -8.633 16.948 1.00 95.50 176 LEU A O 1
ATOM 1365 N N . GLU A 1 177 ? -13.761 -7.843 17.841 1.00 94.62 177 GLU A N 1
ATOM 1366 C CA . GLU A 1 177 ? -14.152 -9.110 18.477 1.00 94.62 177 GLU A CA 1
ATOM 1367 C C . GLU A 1 177 ? -14.326 -10.222 17.440 1.00 94.62 177 GLU A C 1
ATOM 1369 O O . GLU A 1 177 ? -13.773 -11.310 17.600 1.00 94.62 177 GLU A O 1
ATOM 1374 N N . LYS A 1 178 ? -15.017 -9.931 16.330 1.00 92.81 178 LYS A N 1
ATOM 1375 C CA . LYS A 1 178 ? -15.129 -10.859 15.193 1.00 92.81 178 LYS A CA 1
ATOM 1376 C C . LYS A 1 178 ? -13.780 -11.147 14.543 1.00 92.81 178 LYS A C 1
ATOM 1378 O O . LYS A 1 178 ? -13.576 -12.233 14.025 1.00 92.81 178 LYS A O 1
ATOM 1383 N N . THR A 1 179 ? -12.866 -10.185 14.533 1.00 92.69 179 THR A N 1
ATOM 1384 C CA . THR A 1 179 ? -11.530 -10.371 13.954 1.00 92.69 179 THR A CA 1
ATOM 1385 C C . THR A 1 179 ? -10.695 -11.306 14.827 1.00 92.69 179 THR A C 1
ATOM 1387 O O . THR A 1 179 ? -10.092 -12.243 14.312 1.00 92.69 179 THR A O 1
ATOM 1390 N N . ALA A 1 180 ? -10.739 -11.141 16.151 1.00 91.94 180 ALA A N 1
ATOM 1391 C CA . ALA A 1 180 ? -10.001 -11.970 17.103 1.00 91.94 180 ALA A CA 1
ATOM 1392 C C . ALA A 1 180 ? -10.403 -13.457 17.090 1.00 91.94 180 ALA A C 1
ATOM 1394 O O . ALA A 1 180 ? -9.630 -14.291 17.559 1.00 91.94 180 ALA A O 1
ATOM 1395 N N . THR A 1 181 ? -11.594 -13.808 16.590 1.00 90.56 181 THR A N 1
ATOM 1396 C CA . THR A 1 181 ? -12.013 -15.214 16.427 1.00 90.56 181 THR A CA 1
ATOM 1397 C C . THR A 1 181 ? -11.521 -15.845 15.124 1.00 90.56 181 THR A C 1
ATOM 1399 O O . THR A 1 181 ? -11.502 -17.069 15.020 1.00 90.56 181 THR A O 1
ATOM 1402 N N . LEU A 1 182 ? -11.125 -15.033 14.140 1.00 88.12 182 LEU A N 1
ATOM 1403 C CA . LEU A 1 182 ? -10.655 -15.485 12.826 1.00 88.12 182 LEU A CA 1
ATOM 1404 C C . LEU A 1 182 ? -9.130 -15.637 12.763 1.00 88.12 182 LEU A C 1
ATOM 1406 O O . LEU A 1 182 ? -8.615 -16.372 11.922 1.00 88.12 182 LEU A O 1
ATOM 1410 N N . VAL A 1 183 ? -8.406 -14.936 13.634 1.00 88.38 183 VAL A N 1
ATOM 1411 C CA . VAL A 1 183 ? -6.944 -14.961 13.682 1.00 88.38 183 VAL A CA 1
ATOM 1412 C C . VAL A 1 183 ? -6.463 -16.239 14.374 1.00 88.38 183 VAL A C 1
ATOM 1414 O O . VAL A 1 183 ? -6.772 -16.482 15.537 1.00 88.38 183 VAL A O 1
ATOM 1417 N N . GLN A 1 184 ? -5.683 -17.049 13.653 1.00 87.56 184 GLN A N 1
ATOM 1418 C CA . GLN A 1 184 ? -5.061 -18.267 14.195 1.00 87.56 184 GLN A CA 1
ATOM 1419 C C . GLN A 1 184 ? -3.788 -17.973 14.997 1.00 87.56 184 GLN A C 1
ATOM 1421 O O . GLN A 1 184 ? -3.417 -18.751 15.872 1.00 87.56 184 GLN A O 1
ATOM 1426 N N . ASP A 1 185 ? -3.117 -16.859 14.698 1.00 90.56 185 ASP A N 1
ATOM 1427 C CA . ASP A 1 185 ? -1.938 -16.417 15.433 1.00 90.56 185 ASP A CA 1
ATOM 1428 C C . ASP A 1 185 ? -2.335 -15.929 16.833 1.00 90.56 185 ASP A C 1
ATOM 1430 O O . ASP A 1 185 ? -3.021 -14.916 16.998 1.00 90.56 185 ASP A O 1
ATOM 1434 N N . THR A 1 186 ? -1.909 -16.670 17.854 1.00 89.81 186 THR A N 1
ATOM 1435 C CA . THR A 1 186 ? -2.269 -16.391 19.247 1.00 89.81 186 THR A CA 1
ATOM 1436 C C . THR A 1 186 ? -1.818 -15.002 19.696 1.00 89.81 186 THR A C 1
ATOM 1438 O O . THR A 1 186 ? -2.581 -14.317 20.374 1.00 89.81 186 THR A O 1
ATOM 1441 N N . ALA A 1 187 ? -0.622 -14.558 19.298 1.00 90.81 187 ALA A N 1
ATOM 1442 C CA . ALA A 1 187 ? -0.076 -13.273 19.725 1.00 90.81 187 ALA A CA 1
ATOM 1443 C C . ALA A 1 187 ? -0.862 -12.105 19.111 1.00 90.81 187 ALA A C 1
ATOM 1445 O O . ALA A 1 187 ? -1.222 -11.153 19.805 1.00 90.81 187 ALA A O 1
ATOM 1446 N N . MET A 1 188 ? -1.205 -12.200 17.826 1.00 88.00 188 MET A N 1
ATOM 1447 C CA . MET A 1 188 ? -2.048 -11.208 17.160 1.00 88.00 188 MET A CA 1
ATOM 1448 C C . MET A 1 188 ? -3.465 -11.191 17.750 1.00 88.00 188 MET A C 1
ATOM 1450 O O . MET A 1 188 ? -4.006 -10.117 18.015 1.00 88.00 188 MET A O 1
ATOM 1454 N N . ALA A 1 189 ? -4.059 -12.356 18.025 1.00 89.81 189 ALA A N 1
ATOM 1455 C CA . ALA A 1 189 ? -5.372 -12.436 18.666 1.00 89.81 189 ALA A CA 1
ATOM 1456 C C . ALA A 1 189 ? -5.374 -11.816 20.077 1.00 89.81 189 ALA A C 1
ATOM 1458 O O . ALA A 1 189 ? -6.341 -11.157 20.465 1.00 89.81 189 ALA A O 1
ATOM 1459 N N . GLU A 1 190 ? -4.302 -11.997 20.850 1.00 91.69 190 GLU A N 1
ATOM 1460 C CA . GLU A 1 190 ? -4.121 -11.351 22.154 1.00 91.69 190 GLU A CA 1
ATOM 1461 C C . GLU A 1 190 ? -3.958 -9.834 22.037 1.00 91.69 190 GLU A C 1
ATOM 1463 O O . GLU A 1 190 ? -4.591 -9.111 22.809 1.00 91.69 190 GLU A O 1
ATOM 1468 N N . SER A 1 191 ? -3.207 -9.348 21.043 1.00 91.06 191 SER A N 1
ATOM 1469 C CA . SER A 1 191 ? -3.095 -7.913 20.753 1.00 91.06 191 SER A CA 1
ATOM 1470 C C . SER A 1 191 ? -4.467 -7.289 20.487 1.00 91.06 191 SER A C 1
ATOM 1472 O O . SER A 1 191 ? -4.828 -6.310 21.133 1.00 91.06 191 SER A O 1
ATOM 1474 N N . ILE A 1 192 ? -5.288 -7.908 19.628 1.00 92.00 192 ILE A N 1
ATOM 1475 C CA . ILE A 1 192 ? -6.650 -7.419 19.339 1.00 92.00 192 ILE A CA 1
ATOM 1476 C C . ILE A 1 192 ? -7.497 -7.365 20.614 1.00 92.00 192 ILE A C 1
ATOM 1478 O O . ILE A 1 192 ? -8.242 -6.413 20.843 1.00 92.00 192 ILE A O 1
ATOM 1482 N N . ARG A 1 193 ? -7.405 -8.388 21.471 1.00 92.69 193 ARG A N 1
ATOM 1483 C CA . ARG A 1 193 ? -8.149 -8.423 22.741 1.00 92.69 193 ARG A CA 1
ATOM 1484 C C . ARG A 1 193 ? -7.696 -7.328 23.704 1.00 92.69 193 ARG A C 1
ATOM 1486 O O . ARG A 1 193 ? -8.534 -6.795 24.433 1.00 92.69 193 ARG A O 1
ATOM 1493 N N . ALA A 1 194 ? -6.408 -6.991 23.714 1.00 93.50 194 ALA A N 1
ATOM 1494 C CA . ALA A 1 194 ? -5.890 -5.872 24.491 1.00 93.50 194 ALA A CA 1
ATOM 1495 C C . ALA A 1 194 ? -6.457 -4.536 23.984 1.00 93.50 194 ALA A C 1
ATOM 1497 O O . ALA A 1 194 ? -6.959 -3.756 24.799 1.00 93.50 194 ALA A O 1
ATOM 1498 N N . ASP A 1 195 ? -6.487 -4.329 22.663 1.00 92.31 195 ASP A N 1
ATOM 1499 C CA . ASP A 1 195 ? -7.080 -3.140 22.038 1.00 92.31 195 ASP A CA 1
ATOM 1500 C C . ASP A 1 195 ? -8.568 -3.013 22.396 1.00 92.31 195 ASP A C 1
ATOM 1502 O O . ASP A 1 195 ? -9.009 -1.975 22.888 1.00 92.31 195 ASP A O 1
ATOM 1506 N N . ILE A 1 196 ? -9.337 -4.104 22.275 1.00 94.69 196 ILE A N 1
ATOM 1507 C CA . ILE A 1 196 ? -10.753 -4.153 22.680 1.00 94.69 196 ILE A CA 1
ATOM 1508 C C . ILE A 1 196 ? -10.926 -3.754 24.150 1.00 94.69 196 ILE A C 1
ATOM 1510 O O . ILE A 1 196 ? -11.832 -2.990 24.488 1.00 94.69 196 ILE A O 1
ATOM 1514 N N . LYS A 1 197 ? -10.080 -4.276 25.048 1.00 94.50 197 LYS A N 1
ATOM 1515 C CA . LYS A 1 197 ? -10.150 -3.949 26.478 1.00 94.50 197 LYS A CA 1
ATOM 1516 C C . LYS A 1 197 ? -9.863 -2.469 26.721 1.00 94.50 197 LYS A C 1
ATOM 1518 O O . LYS A 1 197 ? -10.549 -1.865 27.539 1.00 94.50 197 LYS A O 1
ATOM 1523 N N . SER A 1 198 ? -8.874 -1.893 26.037 1.00 93.50 198 SER A N 1
ATOM 1524 C CA . SER A 1 198 ? -8.572 -0.463 26.135 1.00 93.50 198 SER A CA 1
ATOM 1525 C C . SER A 1 198 ? -9.761 0.383 25.678 1.00 93.50 198 SER A C 1
ATOM 1527 O O . SER A 1 198 ? -10.186 1.265 26.419 1.00 93.50 198 SER A O 1
ATOM 1529 N N . LEU A 1 199 ? -10.362 0.045 24.534 1.00 93.19 199 LEU A N 1
ATOM 1530 C CA . LEU A 1 199 ? -11.514 0.756 23.975 1.00 93.19 199 LEU A CA 1
ATOM 1531 C C . LEU A 1 199 ? -12.767 0.693 24.858 1.00 93.19 199 LEU A C 1
ATOM 1533 O O . LEU A 1 199 ? -13.543 1.636 24.863 1.00 93.19 199 LEU A O 1
ATOM 1537 N N . LYS A 1 200 ? -12.979 -0.394 25.612 1.00 91.75 200 LYS A N 1
ATOM 1538 C CA . LYS A 1 200 ? -14.124 -0.527 26.537 1.00 91.75 200 LYS A CA 1
ATOM 1539 C C . LYS A 1 200 ? -13.962 0.245 27.851 1.00 91.75 200 LYS A C 1
ATOM 1541 O O . LYS A 1 200 ? -14.944 0.419 28.567 1.00 91.75 200 LYS A O 1
ATOM 1546 N N . ASN A 1 201 ? -12.737 0.635 28.199 1.00 87.12 201 ASN A N 1
ATOM 1547 C CA . ASN A 1 201 ? -12.425 1.309 29.462 1.00 87.12 201 ASN A CA 1
ATOM 1548 C C . ASN A 1 201 ? -12.375 2.843 29.336 1.00 87.12 201 ASN A C 1
ATOM 1550 O O . ASN A 1 201 ? -12.134 3.517 30.339 1.00 87.12 201 ASN A O 1
ATOM 1554 N N . HIS A 1 202 ? -12.576 3.374 28.129 1.00 64.12 202 HIS A N 1
ATOM 1555 C CA . HIS A 1 202 ? -12.655 4.798 27.804 1.00 64.12 202 HIS A CA 1
ATOM 1556 C C . HIS A 1 202 ? -14.059 5.148 27.313 1.00 64.12 202 HIS A C 1
ATOM 1558 O O . HIS A 1 202 ? -14.492 6.284 27.604 1.00 64.12 202 HIS 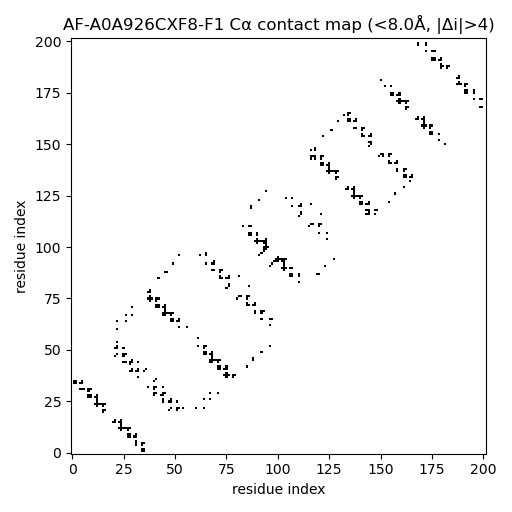A O 1
#

Foldseek 3Di:
DLVVLLVVLQVVLVVCVVVVNLLVSLVSLLVSCVSVVDLVSLLSSLVSLVVCLVPPDDPVSLLVSLVSNLVSLVSSCVVPVPDPSSLLSNLLSLCPRHPRNVVSLVSLVVSCVVPPLDLSSLCSQLVVCVVVLVLVSNLVSLVSNCVVVVLPLSSLQSNLVSCVSVVNLVVSLVSLVVNLVSDPPPVVSVVSVVVSVVSVVD

Secondary structure (DSSP, 8-state):
-HHHHHHHHHHHHHHHHHTT-HHHHHHHHHHHHHHS--HHHHHHHHHHHHHTTTSS--HHHHHHHHHHHHHHHHHHHHHSTT-HHHHHHHHHHHHHHSS-HHHHHHHHHHHHHHSTT-HHHHHHHHHHHHHTT-HHHHHHHHHHHHHH-TT-HHHHHHHHHHHHHTT-HHHHHHHHHHHHTT---HHHHHHHHHHHHHHHT-